Protein AF-A0A6P2F7V0-F1 (afdb_monomer_lite)

Sequence (335 aa):
MQIKRIEALRVIHSREIPEEFELSPELTNDERFMLLAIGMNSYCITWLGEELYKNREFLQLVLVAYEEQYRENRIYSNDELDDDLFPSSTLGTPTPYFASLIYKSLPDDFKADPDIMGELIERQLKVTELHETLSSNFDFLIKAIKFSPELFHLADISLQNDVEFVRLAVKTNPTVWPTLSDEVKSDPDMQEALGDIKTYISNDIPLEDLDELDRYCKLLPDEIRNDKEFAEHFLTKNYYFLSYMGDSLKDDLEVAREAYRCVEGFYTISEEVFSDNLSPRIKSLLEKSNLEPVETLTNAIESEKLHGKLGVNLKPKDEPKLTPRQRKQQSGPVL

Secondary structure (DSSP, 8-state):
-HHHHHHHHHHHHHS---TT----HHHHT-HHHHHHHHHH-GGGGGG--HHHHT-HHHHHHHHHHHHHHHHHHHH-SSS---TTSS-TTTS----HHHHHHHHHHS-HHHHT-HHHHHHHHHTT---SS--HHHHT-HHHHHHHHTT-GGGGGGS-HHHHT-HHHHHHHHHH-GGGGGGS-HHHHTSGGGHHHHHHHHHHHHHTS-TT-HHHHHHHHHH--HHHHT-HHHHHHHHTT-GGGGGG--GGGTT-HHHHHHHHHHHHTSTTS-HHHHHHTS-HHHHHHHHT-SS-HHHHHHHHHHHHHHTT-S----PPPPP----HHHHTTS-----

pLDDT: mean 79.36, std 18.01, range [33.81, 98.0]

Structure (mmCIF, N/CA/C/O backbone):
data_AF-A0A6P2F7V0-F1
#
_entry.id   AF-A0A6P2F7V0-F1
#
loop_
_atom_site.group_PDB
_atom_site.id
_atom_site.type_symbol
_atom_site.label_atom_id
_atom_site.label_alt_id
_atom_site.label_comp_id
_atom_site.label_asym_id
_atom_site.label_entity_id
_atom_site.label_seq_id
_atom_site.pdbx_PDB_ins_code
_atom_site.Cartn_x
_atom_site.Cartn_y
_atom_site.Cartn_z
_atom_site.occupancy
_atom_site.B_iso_or_equiv
_atom_site.auth_seq_id
_atom_site.auth_comp_id
_atom_site.auth_asym_id
_atom_site.auth_atom_id
_atom_site.pdbx_PDB_model_num
ATOM 1 N N . MET A 1 1 ? 33.507 -15.889 -35.878 1.00 54.34 1 MET A N 1
ATOM 2 C CA . MET A 1 1 ? 32.309 -15.282 -35.257 1.00 54.34 1 MET A CA 1
ATOM 3 C C . MET A 1 1 ? 32.027 -15.886 -33.878 1.00 54.34 1 MET A C 1
ATOM 5 O O . MET A 1 1 ? 32.046 -15.134 -32.920 1.00 54.34 1 MET A O 1
ATOM 9 N N . GLN A 1 2 ? 31.892 -17.215 -33.730 1.00 54.09 2 GLN A N 1
ATOM 10 C CA . GLN A 1 2 ? 31.682 -17.862 -32.415 1.00 54.09 2 GLN A CA 1
ATOM 11 C C . GLN A 1 2 ? 32.827 -17.667 -31.398 1.00 54.09 2 GLN A C 1
ATOM 13 O O . GLN A 1 2 ? 32.549 -17.391 -30.240 1.00 54.09 2 GLN A O 1
ATOM 18 N N . ILE A 1 3 ? 34.097 -17.738 -31.822 1.00 55.94 3 ILE A N 1
ATOM 19 C CA . ILE A 1 3 ? 35.255 -17.545 -30.921 1.00 55.94 3 ILE A CA 1
ATOM 20 C C . ILE A 1 3 ? 35.244 -16.142 -30.289 1.00 55.94 3 ILE A C 1
ATOM 22 O O . ILE A 1 3 ? 35.346 -16.023 -29.075 1.00 55.94 3 ILE A O 1
ATOM 26 N N . LYS A 1 4 ? 34.976 -15.101 -31.093 1.00 69.75 4 LYS A N 1
ATOM 27 C CA . LYS A 1 4 ? 34.857 -13.712 -30.616 1.00 69.75 4 LYS A CA 1
ATOM 28 C C . LYS A 1 4 ? 33.703 -13.517 -29.620 1.00 69.75 4 LYS A C 1
ATOM 30 O O . LYS A 1 4 ? 33.851 -12.752 -28.679 1.00 69.75 4 LYS A O 1
ATOM 35 N N . ARG A 1 5 ? 32.576 -14.225 -29.796 1.00 77.56 5 ARG A N 1
ATOM 36 C CA . ARG A 1 5 ? 31.452 -14.209 -28.836 1.00 77.56 5 ARG A CA 1
ATOM 37 C C . ARG A 1 5 ? 31.855 -14.810 -27.491 1.00 77.56 5 ARG A C 1
ATOM 39 O O . ARG A 1 5 ? 31.596 -14.212 -26.457 1.00 77.56 5 ARG A O 1
ATOM 46 N N . ILE A 1 6 ? 32.495 -15.979 -27.511 1.00 73.50 6 ILE A N 1
ATOM 47 C CA . ILE A 1 6 ? 32.908 -16.687 -26.291 1.00 73.50 6 ILE A CA 1
ATOM 48 C C . ILE A 1 6 ? 33.977 -15.888 -25.536 1.00 73.50 6 ILE A C 1
ATOM 50 O O . ILE A 1 6 ? 33.908 -15.780 -24.316 1.00 73.50 6 ILE A O 1
ATOM 54 N N . GLU A 1 7 ? 34.944 -15.305 -26.245 1.00 77.94 7 GLU A N 1
ATOM 55 C CA . GLU A 1 7 ? 35.960 -14.432 -25.645 1.00 77.94 7 GLU A CA 1
ATOM 56 C C . GLU A 1 7 ? 35.332 -13.186 -25.012 1.00 77.94 7 GLU A C 1
ATOM 58 O O . GLU A 1 7 ? 35.634 -12.884 -23.860 1.00 77.94 7 GLU A O 1
ATOM 63 N N . ALA A 1 8 ? 34.405 -12.521 -25.709 1.00 82.94 8 ALA A N 1
ATOM 64 C CA . ALA A 1 8 ? 33.704 -11.357 -25.174 1.00 82.94 8 ALA A CA 1
ATOM 65 C C . ALA A 1 8 ? 32.906 -11.689 -23.902 1.00 82.94 8 ALA A C 1
ATOM 67 O O . ALA A 1 8 ? 33.023 -10.985 -22.904 1.00 82.94 8 ALA A O 1
ATOM 68 N N . LEU A 1 9 ? 32.156 -12.796 -23.895 1.00 78.25 9 LEU A N 1
ATOM 69 C CA . LEU A 1 9 ? 31.402 -13.230 -22.713 1.00 78.25 9 LEU A CA 1
ATOM 70 C C . LEU A 1 9 ? 32.316 -13.595 -21.540 1.00 78.25 9 LEU A C 1
ATOM 72 O O . LEU A 1 9 ? 31.971 -13.313 -20.400 1.00 78.25 9 LEU A O 1
ATOM 76 N N . ARG A 1 10 ? 33.499 -14.172 -21.792 1.00 78.06 10 ARG A N 1
ATOM 77 C CA . ARG A 1 10 ? 34.484 -14.450 -20.732 1.00 78.06 10 ARG A CA 1
ATOM 78 C C . ARG A 1 10 ? 34.993 -13.173 -20.066 1.00 78.06 10 ARG A C 1
ATOM 80 O O . ARG A 1 10 ? 35.121 -13.157 -18.847 1.00 78.06 10 ARG A O 1
ATOM 87 N N . VAL A 1 11 ? 35.256 -12.127 -20.850 1.00 83.12 11 VAL A N 1
ATOM 88 C CA . VAL A 1 11 ? 35.668 -10.812 -20.327 1.00 83.12 11 VAL A CA 1
ATOM 89 C C . VAL A 1 11 ? 34.530 -10.150 -19.548 1.00 83.12 11 VAL A C 1
ATOM 91 O O . VAL A 1 11 ? 34.744 -9.621 -18.464 1.00 83.12 11 VAL A O 1
ATOM 94 N N . ILE A 1 12 ? 33.298 -10.223 -20.055 1.00 80.75 12 ILE A N 1
ATOM 95 C CA . ILE A 1 12 ? 32.117 -9.693 -19.356 1.00 80.75 12 ILE A CA 1
ATOM 96 C C . ILE A 1 12 ? 31.907 -10.421 -18.023 1.00 80.75 12 ILE A C 1
ATOM 98 O O . ILE A 1 12 ? 31.660 -9.789 -16.995 1.00 80.75 12 ILE A O 1
ATOM 102 N N . HIS A 1 13 ? 32.052 -11.746 -18.035 1.00 75.12 13 HIS A N 1
ATOM 103 C CA . HIS A 1 13 ? 31.871 -12.592 -16.866 1.00 75.12 13 HIS A CA 1
ATOM 104 C C . HIS A 1 13 ? 32.931 -12.356 -15.781 1.00 75.12 13 HIS A C 1
ATOM 106 O O . HIS A 1 13 ? 32.595 -12.380 -14.598 1.00 75.12 13 HIS A O 1
ATOM 112 N N . SER A 1 14 ? 34.190 -12.084 -16.152 1.00 76.12 14 SER A N 1
ATOM 113 C CA . SER A 1 14 ? 35.254 -11.829 -15.169 1.00 76.12 14 SER A CA 1
ATOM 114 C C . SER A 1 14 ? 35.052 -10.536 -14.374 1.00 76.12 14 SER A C 1
ATOM 116 O O . SER A 1 14 ? 35.701 -10.363 -13.347 1.00 76.12 14 SER A O 1
ATOM 118 N N . ARG A 1 15 ? 34.172 -9.628 -14.832 1.00 68.44 15 ARG A N 1
ATOM 119 C CA . ARG A 1 15 ? 33.937 -8.274 -14.283 1.00 68.44 15 ARG A CA 1
ATOM 120 C C . ARG A 1 15 ? 35.173 -7.361 -14.261 1.00 68.44 15 ARG A C 1
ATOM 122 O O . ARG A 1 15 ? 35.067 -6.205 -13.864 1.00 68.44 15 ARG A O 1
ATOM 129 N N . GLU A 1 16 ? 36.311 -7.837 -14.754 1.00 77.62 16 GLU A N 1
ATOM 130 C CA . GLU A 1 16 ? 37.540 -7.080 -14.984 1.00 77.62 16 GLU A CA 1
ATOM 131 C C . GLU A 1 16 ? 37.567 -6.623 -16.445 1.00 77.62 16 GLU A C 1
ATOM 133 O O . GLU A 1 16 ? 38.331 -7.141 -17.259 1.00 77.62 16 GLU A O 1
ATOM 138 N N . ILE A 1 17 ? 36.670 -5.699 -16.799 1.00 77.81 17 ILE A N 1
ATOM 139 C CA . ILE A 1 17 ? 36.556 -5.190 -18.170 1.00 77.81 17 ILE A CA 1
ATOM 140 C C . ILE A 1 17 ? 37.727 -4.224 -18.429 1.00 77.81 17 ILE A C 1
ATOM 142 O O . ILE A 1 17 ? 37.810 -3.198 -17.751 1.00 77.81 17 ILE A O 1
ATOM 146 N N . PRO A 1 18 ? 38.637 -4.521 -19.380 1.00 81.44 18 PRO A N 1
ATOM 147 C CA . PRO A 1 18 ? 39.720 -3.608 -19.743 1.00 81.44 18 PRO A CA 1
ATOM 148 C C . PRO A 1 18 ? 39.183 -2.272 -20.269 1.00 81.44 18 PRO A C 1
ATOM 150 O O . PRO A 1 18 ? 38.165 -2.255 -20.953 1.00 81.44 18 PRO A O 1
ATOM 153 N N . GLU A 1 19 ? 39.900 -1.170 -20.032 1.00 76.56 19 GLU A N 1
ATOM 154 C CA . GLU A 1 19 ? 39.485 0.169 -20.496 1.00 76.56 19 GLU A CA 1
ATOM 155 C C . GLU A 1 19 ? 39.281 0.253 -22.021 1.00 76.56 19 GLU A C 1
ATOM 157 O O . GLU A 1 19 ? 38.422 0.994 -22.482 1.00 76.56 19 GLU A O 1
ATOM 162 N N . GLU A 1 20 ? 40.029 -0.530 -22.804 1.00 81.69 20 GLU A N 1
ATOM 163 C CA . GLU A 1 20 ? 39.952 -0.561 -24.275 1.00 81.69 20 GLU A CA 1
ATOM 164 C C . GLU A 1 20 ? 38.992 -1.642 -24.817 1.00 81.69 20 GLU A C 1
ATOM 166 O O . GLU A 1 20 ? 38.987 -1.935 -26.015 1.00 81.69 20 GLU A O 1
ATOM 171 N N . PHE A 1 21 ? 38.217 -2.309 -23.954 1.00 84.94 21 PHE A N 1
ATOM 172 C CA . PHE A 1 21 ? 37.317 -3.373 -24.391 1.00 84.94 21 PHE A CA 1
ATOM 173 C C . PHE A 1 21 ? 36.062 -2.805 -25.057 1.00 84.94 21 PHE A C 1
ATOM 175 O O . PHE A 1 21 ? 35.207 -2.211 -24.404 1.00 84.94 21 PHE A O 1
ATOM 182 N N . GLU A 1 22 ? 35.921 -3.071 -26.354 1.00 82.31 22 GLU A N 1
ATOM 183 C CA . GLU A 1 22 ? 34.754 -2.687 -27.144 1.00 82.31 22 GLU A CA 1
ATOM 184 C C . GLU A 1 22 ? 34.136 -3.900 -27.845 1.00 82.31 22 GLU A C 1
ATOM 186 O O . GLU A 1 22 ? 34.822 -4.770 -28.394 1.00 82.31 22 GLU A O 1
ATOM 191 N N . LEU A 1 23 ? 32.806 -3.941 -27.854 1.00 88.50 23 LEU A N 1
ATOM 192 C CA . LEU A 1 23 ? 32.044 -4.901 -28.642 1.00 88.50 23 LEU A CA 1
ATOM 193 C C . LEU A 1 23 ? 31.849 -4.377 -30.066 1.00 88.50 23 LEU A C 1
ATOM 195 O O . LEU A 1 23 ? 31.653 -3.184 -30.285 1.00 88.50 23 LEU A O 1
ATOM 199 N N . SER A 1 24 ? 31.860 -5.278 -31.050 1.00 90.88 24 SER A N 1
ATOM 200 C CA . SER A 1 24 ? 31.580 -4.885 -32.432 1.00 90.88 24 SER A CA 1
ATOM 201 C C . SER A 1 24 ? 30.090 -4.567 -32.634 1.00 90.88 24 SER A C 1
ATOM 203 O O . SER A 1 24 ? 29.258 -5.149 -31.932 1.00 90.88 24 SER A O 1
ATOM 205 N N . PRO A 1 25 ? 29.721 -3.723 -33.619 1.00 91.56 25 PRO A N 1
ATOM 206 C CA . PRO A 1 25 ? 28.322 -3.403 -33.915 1.00 91.56 25 PRO A CA 1
ATOM 207 C C . PRO A 1 25 ? 27.433 -4.629 -34.161 1.00 91.56 25 PRO A C 1
ATOM 209 O O . PRO A 1 25 ? 26.244 -4.613 -33.852 1.00 91.56 25 PRO A O 1
ATOM 212 N N . GLU A 1 26 ? 28.001 -5.712 -34.701 1.00 91.31 26 GLU A N 1
ATOM 213 C CA . GLU A 1 26 ? 27.276 -6.968 -34.910 1.00 91.31 26 GLU A CA 1
ATOM 214 C C . GLU A 1 26 ? 26.943 -7.686 -33.599 1.00 91.31 26 GLU A C 1
ATOM 216 O O . GLU A 1 26 ? 25.979 -8.439 -33.563 1.00 91.31 26 GLU A O 1
ATOM 221 N N . LEU A 1 27 ? 27.743 -7.503 -32.543 1.00 89.12 27 LEU A N 1
ATOM 222 C CA . LEU A 1 27 ? 27.472 -8.074 -31.221 1.00 89.12 27 LEU A CA 1
ATOM 223 C C . LEU A 1 27 ? 26.561 -7.173 -30.398 1.00 89.12 27 LEU A C 1
ATOM 225 O O . LEU A 1 27 ? 25.673 -7.681 -29.725 1.00 89.12 27 LEU A O 1
ATOM 229 N N . THR A 1 28 ? 26.743 -5.855 -30.478 1.00 93.38 28 THR A N 1
ATOM 230 C CA . THR A 1 28 ? 25.904 -4.899 -29.745 1.00 93.38 28 THR A CA 1
ATOM 231 C C . THR A 1 28 ? 24.470 -4.832 -30.269 1.00 93.38 28 THR A C 1
ATOM 233 O O . THR A 1 28 ? 23.587 -4.399 -29.533 1.00 93.38 28 THR A O 1
ATOM 236 N N . ASN A 1 29 ? 24.216 -5.300 -31.497 1.00 93.06 29 ASN A N 1
ATOM 237 C CA . ASN A 1 29 ? 22.872 -5.475 -32.061 1.00 93.06 29 ASN A CA 1
ATOM 238 C C . ASN A 1 29 ? 22.413 -6.948 -32.139 1.00 93.06 29 ASN A C 1
ATOM 240 O O . ASN A 1 29 ? 21.379 -7.244 -32.735 1.00 93.06 29 ASN A O 1
ATOM 244 N N . ASP A 1 30 ? 23.149 -7.895 -31.546 1.00 87.56 30 ASP A N 1
ATOM 245 C CA . ASP A 1 30 ? 22.717 -9.295 -31.457 1.00 87.56 30 ASP A CA 1
ATOM 246 C C . ASP A 1 30 ? 21.898 -9.505 -30.182 1.00 87.56 30 ASP A C 1
ATOM 248 O O . ASP A 1 30 ? 22.438 -9.527 -29.079 1.00 87.56 30 ASP A O 1
ATOM 252 N N . GLU A 1 31 ? 20.585 -9.674 -30.341 1.00 85.31 31 GLU A N 1
ATOM 253 C CA . GLU A 1 31 ? 19.635 -9.813 -29.233 1.00 85.31 31 GLU A CA 1
ATOM 254 C C . GLU A 1 31 ? 20.032 -10.921 -28.249 1.00 85.31 31 GLU A C 1
ATOM 256 O O . GLU A 1 31 ? 20.074 -10.701 -27.040 1.00 85.31 31 GLU A O 1
ATOM 261 N N . ARG A 1 32 ? 20.383 -12.113 -28.747 1.00 80.56 32 ARG A N 1
ATOM 262 C CA . ARG A 1 32 ? 20.714 -13.255 -27.880 1.00 80.56 32 ARG A CA 1
ATOM 263 C C . ARG A 1 32 ? 22.012 -13.017 -27.127 1.00 80.56 32 ARG A C 1
ATOM 265 O O . ARG A 1 32 ? 22.120 -13.375 -25.956 1.00 80.56 32 ARG A O 1
ATOM 272 N N . PHE A 1 33 ? 23.001 -12.449 -27.809 1.00 84.50 33 PHE A N 1
ATOM 273 C CA . PHE A 1 33 ? 24.266 -12.091 -27.187 1.00 84.50 33 PHE A CA 1
ATOM 274 C C . PHE A 1 33 ? 24.062 -11.014 -26.120 1.00 84.50 33 PHE A C 1
ATOM 276 O O . PHE A 1 33 ? 24.569 -11.173 -25.013 1.00 84.50 33 PHE A O 1
ATOM 283 N N . MET A 1 34 ? 23.306 -9.957 -26.425 1.00 86.69 34 MET A N 1
ATOM 284 C CA . MET A 1 34 ? 23.091 -8.844 -25.505 1.00 86.69 34 MET A CA 1
ATOM 285 C C . MET A 1 34 ? 22.235 -9.231 -24.303 1.00 86.69 34 MET A C 1
ATOM 287 O O . MET A 1 34 ? 22.578 -8.832 -23.196 1.00 86.69 34 MET A O 1
ATOM 291 N N . LEU A 1 35 ? 21.208 -10.072 -24.464 1.00 79.56 35 LEU A N 1
ATOM 292 C CA . LEU A 1 35 ? 20.475 -10.644 -23.325 1.00 79.56 35 LEU A CA 1
ATOM 293 C C . LEU A 1 35 ? 21.413 -11.408 -22.387 1.00 79.56 35 LEU A C 1
ATOM 295 O O . LEU A 1 35 ? 21.382 -11.207 -21.175 1.00 79.56 35 LEU A O 1
ATOM 299 N N . LEU A 1 36 ? 22.288 -12.248 -22.946 1.00 75.25 36 LEU A N 1
ATOM 300 C CA . LEU A 1 36 ? 23.247 -13.021 -22.161 1.00 75.25 36 LEU A CA 1
ATOM 301 C C . LEU A 1 36 ? 24.287 -12.121 -21.477 1.00 75.25 36 LEU A C 1
ATOM 303 O O . LEU A 1 36 ? 24.584 -12.307 -20.299 1.00 75.25 36 LEU A O 1
ATOM 307 N N . ALA A 1 37 ? 24.817 -11.132 -22.198 1.00 80.75 37 ALA A N 1
ATOM 308 C CA . ALA A 1 37 ? 25.778 -10.166 -21.678 1.00 80.75 37 ALA A CA 1
ATOM 309 C C . ALA A 1 37 ? 25.187 -9.336 -20.529 1.00 80.75 37 ALA A C 1
ATOM 311 O O . ALA A 1 37 ? 25.817 -9.226 -19.481 1.00 80.75 37 ALA A O 1
ATOM 312 N N . ILE A 1 38 ? 23.966 -8.814 -20.698 1.00 80.69 38 ILE A N 1
ATOM 313 C CA . ILE A 1 38 ? 23.238 -8.053 -19.671 1.00 80.69 38 ILE A CA 1
ATOM 314 C C . ILE A 1 38 ? 22.939 -8.933 -18.452 1.00 80.69 38 ILE A C 1
ATOM 316 O O . ILE A 1 38 ? 23.113 -8.481 -17.321 1.00 80.69 38 ILE A O 1
ATOM 320 N N . GLY A 1 39 ? 22.559 -10.197 -18.667 1.00 74.38 39 GLY A N 1
ATOM 321 C CA . GLY A 1 39 ? 22.360 -11.165 -17.585 1.00 74.38 39 GL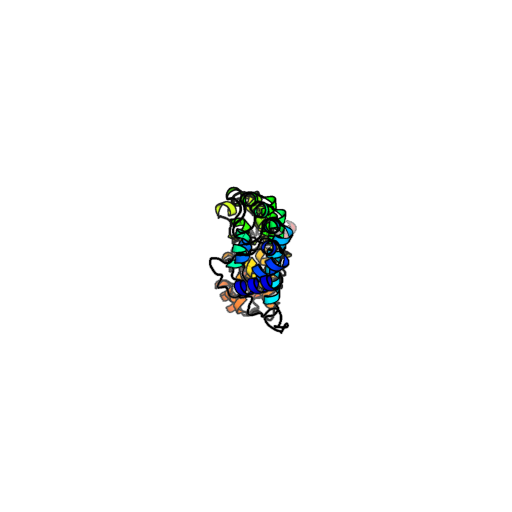Y A CA 1
ATOM 322 C C . GLY A 1 39 ? 23.637 -11.445 -16.782 1.00 74.38 39 GLY A C 1
ATOM 323 O O . GLY A 1 39 ? 23.585 -11.566 -15.562 1.00 74.38 39 GLY A O 1
ATOM 324 N N . MET A 1 40 ? 24.804 -11.490 -17.436 1.00 74.31 40 MET A N 1
ATOM 325 C CA . MET A 1 40 ? 26.103 -11.638 -16.758 1.00 74.31 40 MET A CA 1
ATOM 326 C C . MET A 1 40 ? 26.552 -10.348 -16.051 1.00 74.31 40 MET A C 1
ATOM 328 O O . MET A 1 40 ? 27.167 -10.398 -14.979 1.00 74.31 40 MET A O 1
ATOM 332 N N . ASN A 1 41 ? 26.280 -9.193 -16.663 1.00 75.94 41 ASN A N 1
ATOM 333 C CA . ASN A 1 41 ? 26.653 -7.873 -16.175 1.00 75.94 41 ASN A CA 1
ATOM 334 C C . ASN A 1 41 ? 25.688 -6.797 -16.711 1.00 75.94 41 ASN A C 1
ATOM 336 O O . ASN A 1 41 ? 25.739 -6.445 -17.890 1.00 75.94 41 ASN A O 1
ATOM 340 N N . SER A 1 42 ? 24.873 -6.192 -15.837 1.00 74.94 42 SER A N 1
ATOM 341 C CA . SER A 1 42 ? 23.897 -5.163 -16.245 1.00 74.94 42 SER A CA 1
ATOM 342 C C . SER A 1 42 ? 24.512 -3.974 -16.956 1.00 74.94 42 SER A C 1
ATOM 344 O O . SER A 1 42 ? 23.834 -3.365 -17.777 1.00 74.94 42 SER A O 1
ATOM 346 N N . TYR A 1 43 ? 25.769 -3.621 -16.670 1.00 79.19 43 TYR A N 1
ATOM 347 C CA . TYR A 1 43 ? 26.417 -2.488 -17.330 1.00 79.19 43 TYR A CA 1
ATOM 348 C C . TYR A 1 43 ? 26.477 -2.652 -18.851 1.00 79.19 43 TYR A C 1
ATOM 350 O O . TYR A 1 43 ? 26.497 -1.648 -19.564 1.00 79.19 43 TYR A O 1
ATOM 358 N N . CYS A 1 44 ? 26.405 -3.885 -19.362 1.00 85.06 44 CYS A N 1
ATOM 359 C CA . CYS A 1 44 ? 26.337 -4.151 -20.793 1.00 85.06 44 CYS A CA 1
ATOM 360 C C . CYS A 1 44 ? 25.096 -3.546 -21.470 1.00 85.06 44 CYS A C 1
ATOM 362 O O . CYS A 1 44 ? 25.121 -3.370 -22.683 1.00 85.06 44 CYS A O 1
ATOM 364 N N . ILE A 1 45 ? 24.045 -3.148 -20.738 1.00 85.06 45 ILE A N 1
ATOM 365 C CA . ILE A 1 45 ? 22.909 -2.435 -21.347 1.00 85.06 45 ILE A CA 1
ATOM 366 C C . ILE A 1 45 ? 23.330 -1.095 -21.964 1.00 85.06 45 ILE A C 1
ATOM 368 O O . ILE A 1 45 ? 22.783 -0.669 -22.976 1.00 85.06 45 ILE A O 1
ATOM 372 N N . THR A 1 46 ? 24.363 -0.458 -21.406 1.00 85.94 46 THR A N 1
ATOM 373 C CA . THR A 1 46 ? 24.930 0.787 -21.948 1.00 85.94 46 THR A CA 1
ATOM 374 C C . THR A 1 46 ? 25.684 0.573 -23.262 1.00 85.94 46 THR A C 1
ATOM 376 O O . THR A 1 46 ? 26.050 1.540 -23.924 1.00 85.94 46 THR A O 1
ATOM 379 N N . TRP A 1 47 ? 25.916 -0.686 -23.646 1.00 90.31 47 TRP A N 1
ATOM 380 C CA . TRP A 1 47 ? 26.622 -1.073 -24.864 1.00 90.31 47 TRP A CA 1
ATOM 381 C C . TRP A 1 47 ? 25.681 -1.485 -25.992 1.00 90.31 47 TRP A C 1
ATOM 383 O O . TRP A 1 47 ? 26.164 -1.938 -27.027 1.00 90.31 47 TRP A O 1
ATOM 393 N N . LEU A 1 48 ? 24.360 -1.381 -25.811 1.00 91.81 48 LEU A N 1
ATOM 394 C CA . LEU A 1 48 ? 23.409 -1.711 -26.868 1.00 91.81 48 LEU A CA 1
ATOM 395 C C . LEU A 1 48 ? 23.678 -0.878 -28.120 1.00 91.81 48 LEU A C 1
ATOM 397 O O . LEU A 1 48 ? 23.861 0.338 -28.066 1.00 91.81 48 LEU A O 1
ATOM 401 N N . GLY A 1 49 ? 23.685 -1.556 -29.262 1.00 93.62 49 GLY A N 1
ATOM 402 C CA . GLY A 1 49 ? 23.716 -0.895 -30.552 1.00 93.62 49 GLY A CA 1
ATOM 403 C C . GLY A 1 49 ? 22.386 -0.196 -30.824 1.00 93.62 49 GLY A C 1
ATOM 404 O O . GLY A 1 49 ? 21.366 -0.495 -30.202 1.00 93.62 49 GLY A O 1
ATOM 405 N N . GLU A 1 50 ? 22.394 0.753 -31.760 1.00 91.62 50 GLU A N 1
ATOM 406 C CA . GLU A 1 50 ? 21.243 1.621 -32.029 1.00 91.62 50 GLU A CA 1
ATOM 407 C C . GLU A 1 50 ? 19.957 0.846 -32.369 1.00 91.62 50 GLU A C 1
ATOM 409 O O . GLU A 1 50 ? 18.869 1.282 -31.990 1.00 91.62 50 GLU A O 1
ATOM 414 N N . GLU A 1 51 ? 20.067 -0.302 -33.048 1.00 93.31 51 GLU A N 1
ATOM 415 C CA . GLU A 1 51 ? 18.905 -1.102 -33.448 1.00 93.31 51 GLU A CA 1
ATOM 416 C C . GLU A 1 51 ? 18.212 -1.709 -32.227 1.00 93.31 51 GLU A C 1
ATOM 418 O O . GLU A 1 51 ? 16.999 -1.564 -32.081 1.00 93.31 51 GLU A O 1
ATOM 423 N N . LEU A 1 52 ? 18.972 -2.330 -31.317 1.00 91.19 52 LEU A N 1
ATOM 424 C CA . LEU A 1 52 ? 18.409 -2.908 -30.093 1.00 91.19 52 LEU A CA 1
ATOM 425 C C . LEU A 1 52 ? 18.031 -1.848 -29.062 1.00 91.19 52 LEU A C 1
ATOM 427 O O . LEU A 1 52 ? 17.029 -2.008 -28.373 1.00 91.19 52 LEU A O 1
ATOM 431 N N . TYR A 1 53 ? 18.781 -0.748 -28.985 1.00 89.06 53 TYR A N 1
ATOM 432 C CA . TYR A 1 53 ? 18.461 0.371 -28.100 1.00 89.06 53 TYR A CA 1
ATOM 433 C C . TYR A 1 53 ? 17.103 1.005 -28.433 1.00 89.06 53 TYR A C 1
ATOM 435 O O . TYR A 1 53 ? 16.422 1.511 -27.549 1.00 89.06 53 TYR A O 1
ATOM 443 N N . LYS A 1 54 ? 16.681 0.963 -29.701 1.00 88.00 54 LYS A N 1
ATOM 444 C CA . LYS A 1 54 ? 15.357 1.435 -30.143 1.00 88.00 54 LYS A CA 1
ATOM 445 C C . LYS A 1 54 ? 14.317 0.317 -30.240 1.00 88.00 54 LYS A C 1
ATOM 447 O O . LYS A 1 54 ? 13.151 0.589 -30.534 1.00 88.00 54 LYS A O 1
ATOM 452 N N . ASN A 1 55 ? 14.711 -0.935 -30.019 1.00 89.12 55 ASN A N 1
ATOM 453 C CA . ASN A 1 55 ? 13.809 -2.071 -30.110 1.00 89.12 55 ASN A CA 1
ATOM 454 C C . ASN A 1 55 ? 13.008 -2.205 -28.811 1.00 89.12 55 ASN A C 1
ATOM 456 O O . ASN A 1 55 ? 13.508 -2.661 -27.783 1.00 89.12 55 ASN A O 1
ATOM 460 N N . ARG A 1 56 ? 11.730 -1.828 -28.887 1.00 82.81 56 ARG A N 1
ATOM 461 C CA . ARG A 1 56 ? 10.809 -1.856 -27.750 1.00 82.81 56 ARG A CA 1
ATOM 462 C C . ARG A 1 56 ? 10.629 -3.258 -27.174 1.00 82.81 56 ARG A C 1
ATOM 464 O O . ARG A 1 56 ? 10.738 -3.424 -25.966 1.00 82.81 56 ARG A O 1
ATOM 471 N N . GLU A 1 57 ? 10.401 -4.251 -28.031 1.00 84.56 57 GLU A N 1
ATOM 472 C CA . GLU A 1 57 ? 10.185 -5.646 -27.623 1.00 84.56 57 GLU A CA 1
ATOM 473 C C . GLU A 1 57 ? 11.418 -6.197 -26.899 1.00 84.56 57 GLU A C 1
ATOM 475 O O . GLU A 1 57 ? 11.303 -6.837 -25.856 1.00 84.56 57 GLU A O 1
ATOM 480 N N . PHE A 1 58 ? 12.610 -5.870 -27.403 1.00 85.88 58 PHE A N 1
ATOM 481 C CA . PHE A 1 58 ? 13.868 -6.250 -26.771 1.00 85.88 58 PHE A CA 1
ATOM 482 C C . PHE A 1 58 ? 14.042 -5.613 -25.385 1.00 85.88 58 PHE A C 1
ATOM 484 O O . PHE A 1 58 ? 14.385 -6.306 -24.429 1.00 85.88 58 PHE A O 1
ATOM 491 N N . LEU A 1 59 ? 13.799 -4.306 -25.246 1.00 84.69 59 LEU A N 1
ATOM 492 C CA . LEU A 1 59 ? 13.936 -3.616 -23.958 1.00 84.69 59 LEU A CA 1
ATOM 493 C C . LEU A 1 59 ? 12.907 -4.100 -22.930 1.00 84.69 59 LEU A C 1
ATOM 495 O O . LEU A 1 59 ? 13.253 -4.280 -21.761 1.00 84.69 59 LEU A O 1
ATOM 499 N N . GLN A 1 60 ? 11.671 -4.373 -23.361 1.00 76.38 60 GLN A N 1
ATOM 500 C CA . GLN A 1 60 ? 10.672 -5.034 -22.519 1.00 76.38 60 GLN A CA 1
ATOM 501 C C . GLN A 1 60 ? 11.156 -6.422 -22.087 1.00 76.38 60 GLN A C 1
ATOM 503 O O . GLN A 1 60 ? 11.074 -6.752 -20.908 1.00 76.38 60 GLN A O 1
ATOM 508 N N . LEU A 1 61 ? 11.716 -7.216 -23.004 1.00 77.12 61 LEU A N 1
ATOM 509 C CA . LEU A 1 61 ? 12.259 -8.537 -22.690 1.00 77.12 61 LEU A CA 1
ATOM 510 C C . LEU A 1 61 ? 13.413 -8.465 -21.682 1.00 77.12 61 LEU A C 1
ATOM 512 O O . LEU A 1 61 ? 13.449 -9.272 -20.761 1.00 77.12 61 LEU A O 1
ATOM 516 N N . VAL A 1 62 ? 14.322 -7.495 -21.807 1.00 78.00 62 VAL A N 1
ATOM 517 C CA . VAL A 1 62 ? 15.415 -7.273 -20.841 1.00 78.00 62 VAL A CA 1
ATOM 518 C C . VAL A 1 62 ? 14.869 -6.990 -19.435 1.00 78.00 62 VAL A C 1
ATOM 520 O O . VAL A 1 62 ? 15.422 -7.485 -18.453 1.00 78.00 62 VAL A O 1
ATOM 523 N N . LEU A 1 63 ? 13.778 -6.228 -19.335 1.00 72.81 63 LEU A N 1
ATOM 524 C CA . LEU A 1 63 ? 13.124 -5.908 -18.064 1.00 72.81 63 LEU A CA 1
ATOM 525 C C . LEU A 1 63 ? 12.350 -7.101 -17.483 1.00 72.81 63 LEU A C 1
ATOM 527 O O . LEU A 1 63 ? 12.466 -7.373 -16.293 1.00 72.81 63 LEU A O 1
ATOM 531 N N . VAL A 1 64 ? 11.616 -7.844 -18.313 1.00 66.06 64 VAL A N 1
ATOM 532 C CA . VAL A 1 64 ? 10.803 -8.997 -17.883 1.00 66.06 64 VAL A CA 1
ATOM 533 C C . VAL A 1 64 ? 11.663 -10.222 -17.553 1.00 66.06 64 VAL A C 1
ATOM 535 O O . VAL A 1 64 ? 11.419 -10.900 -16.559 1.00 66.06 64 VAL A O 1
ATOM 538 N N . ALA A 1 65 ? 12.697 -10.515 -18.349 1.00 64.44 65 ALA A N 1
ATOM 539 C CA . ALA A 1 65 ? 13.590 -11.655 -18.113 1.00 64.44 65 ALA A CA 1
ATOM 540 C C . ALA A 1 65 ? 14.318 -11.554 -16.763 1.00 64.44 65 ALA A C 1
ATOM 542 O O . ALA A 1 65 ? 14.629 -12.570 -16.143 1.00 64.44 65 ALA A O 1
ATOM 543 N N . TYR A 1 66 ? 14.549 -10.331 -16.287 1.00 61.00 66 TYR A N 1
ATOM 544 C CA . TYR A 1 66 ? 15.066 -10.074 -14.951 1.00 61.00 66 TYR A CA 1
ATOM 545 C C . TYR A 1 66 ? 14.077 -10.477 -13.842 1.00 61.00 66 TYR A C 1
ATOM 547 O O . TYR A 1 66 ? 14.477 -11.083 -12.848 1.00 61.00 66 TYR A O 1
ATOM 555 N N . GLU A 1 67 ? 12.787 -10.179 -14.010 1.00 53.88 67 GLU A N 1
ATOM 556 C CA . GLU A 1 67 ? 11.752 -10.486 -13.015 1.00 53.88 67 GLU A CA 1
ATOM 557 C C . GLU A 1 67 ? 11.470 -11.991 -12.898 1.00 53.88 67 GLU A C 1
ATOM 559 O O . GLU A 1 67 ? 11.306 -12.503 -11.789 1.00 53.88 67 GLU A O 1
ATOM 564 N N . GLU A 1 68 ? 11.476 -12.733 -14.007 1.00 52.03 68 GLU A N 1
ATOM 565 C CA . GLU A 1 68 ? 11.266 -14.190 -13.987 1.00 52.03 68 GLU A CA 1
ATOM 566 C C . GLU A 1 68 ? 12.461 -14.939 -13.362 1.00 52.03 68 GLU A C 1
ATOM 568 O O . GLU A 1 68 ? 12.267 -15.820 -12.522 1.00 52.03 68 GLU A O 1
ATOM 573 N N . GLN A 1 69 ? 13.704 -14.512 -13.633 1.00 50.47 69 GLN A N 1
ATOM 574 C CA . GLN A 1 69 ? 14.891 -15.024 -12.922 1.00 50.47 69 GLN A CA 1
ATOM 575 C C . GLN A 1 69 ? 14.861 -14.715 -11.412 1.00 50.47 69 GLN A C 1
ATOM 577 O O . GLN A 1 69 ? 15.435 -15.460 -10.611 1.00 50.47 69 GLN A O 1
ATOM 582 N N . TYR A 1 70 ? 14.191 -13.632 -11.004 1.00 45.91 70 TYR A N 1
ATOM 583 C CA . TYR A 1 70 ? 13.947 -13.293 -9.600 1.00 45.91 70 TYR A CA 1
ATOM 584 C C . TYR A 1 70 ? 12.836 -14.159 -8.974 1.00 45.91 70 TYR A C 1
ATOM 586 O O . TYR A 1 70 ? 12.963 -14.559 -7.815 1.00 45.91 70 TYR A O 1
ATOM 594 N N . ARG A 1 71 ? 11.779 -14.505 -9.726 1.00 45.09 71 ARG A N 1
ATOM 595 C CA . ARG A 1 71 ? 10.713 -15.430 -9.289 1.00 45.09 71 ARG A CA 1
ATOM 596 C C . ARG A 1 71 ? 11.219 -16.853 -9.084 1.00 45.09 71 ARG A C 1
ATOM 598 O O . ARG A 1 71 ? 10.960 -17.426 -8.026 1.00 45.09 71 ARG A O 1
ATOM 605 N N . GLU A 1 72 ? 11.956 -17.410 -10.043 1.00 42.84 72 GLU A N 1
ATOM 606 C CA . GLU A 1 72 ? 12.468 -18.786 -9.951 1.00 42.84 72 GLU A CA 1
ATOM 607 C C . GLU A 1 72 ? 13.496 -18.932 -8.815 1.00 42.84 72 GLU A C 1
ATOM 609 O O . GLU A 1 72 ? 13.403 -19.870 -8.022 1.00 42.84 72 GLU A O 1
ATOM 614 N N . ASN A 1 73 ? 14.377 -17.945 -8.605 1.00 41.12 73 ASN A N 1
ATOM 615 C CA . ASN A 1 73 ? 15.297 -17.931 -7.453 1.00 41.12 73 ASN A CA 1
ATOM 616 C C . ASN A 1 73 ? 14.601 -17.774 -6.089 1.00 41.12 73 ASN A C 1
ATOM 618 O O . ASN A 1 73 ? 15.212 -18.030 -5.051 1.00 41.12 73 ASN A O 1
ATOM 622 N N . ARG A 1 74 ? 13.331 -17.353 -6.061 1.00 33.81 74 ARG A N 1
ATOM 623 C CA . ARG A 1 74 ? 12.533 -17.259 -4.832 1.00 33.81 74 ARG A CA 1
ATOM 624 C C . ARG A 1 74 ? 11.759 -18.551 -4.531 1.00 33.81 74 ARG A C 1
ATOM 626 O O . ARG A 1 74 ? 11.331 -18.729 -3.393 1.00 33.81 74 ARG A O 1
ATOM 633 N N . ILE A 1 75 ? 11.614 -19.445 -5.515 1.00 36.72 75 ILE A N 1
ATOM 634 C CA . ILE A 1 75 ? 10.922 -20.741 -5.394 1.00 36.72 75 ILE A CA 1
ATOM 635 C C . ILE A 1 75 ? 11.919 -21.910 -5.242 1.00 36.72 75 ILE A C 1
ATOM 637 O O . ILE A 1 75 ? 11.615 -22.863 -4.530 1.00 36.72 75 ILE A O 1
ATOM 641 N N . TYR A 1 76 ? 13.132 -21.814 -5.798 1.00 34.34 76 TYR A N 1
ATOM 642 C CA . TYR A 1 76 ? 14.149 -22.882 -5.788 1.00 34.34 76 TYR A CA 1
ATOM 643 C C . TYR A 1 76 ? 15.310 -22.661 -4.803 1.00 34.34 76 TYR A C 1
ATOM 645 O O . TYR A 1 76 ? 16.453 -23.020 -5.073 1.00 34.34 76 TYR A O 1
ATOM 653 N N . SER A 1 77 ? 15.037 -22.143 -3.601 1.00 34.72 77 SER A N 1
ATOM 654 C CA . SER A 1 77 ? 15.985 -22.336 -2.488 1.00 34.72 77 SER A CA 1
ATOM 655 C C . SER A 1 77 ? 16.015 -23.783 -1.968 1.00 34.72 77 SER A C 1
ATOM 657 O O . SER A 1 77 ? 16.780 -24.073 -1.053 1.00 34.72 77 SER A O 1
ATOM 659 N N . ASN A 1 78 ? 15.249 -24.696 -2.578 1.00 38.16 78 ASN A N 1
ATOM 660 C CA . ASN A 1 78 ? 15.451 -26.138 -2.508 1.00 38.16 78 ASN A CA 1
ATOM 661 C C . ASN A 1 78 ? 15.231 -26.764 -3.899 1.00 38.16 78 ASN A C 1
ATOM 663 O O . ASN A 1 78 ? 14.201 -26.529 -4.525 1.00 38.16 78 ASN A O 1
ATOM 667 N N . ASP A 1 79 ? 16.188 -27.598 -4.296 1.00 35.66 79 ASP A N 1
ATOM 668 C CA . ASP A 1 79 ? 16.186 -28.575 -5.396 1.00 35.66 79 ASP A CA 1
ATOM 669 C C . ASP A 1 79 ? 16.701 -28.140 -6.788 1.00 35.66 79 ASP A C 1
ATOM 671 O O . ASP A 1 79 ? 16.011 -27.556 -7.619 1.00 35.66 79 ASP A O 1
ATOM 675 N N . GLU A 1 80 ? 17.977 -28.509 -6.976 1.00 48.22 80 GLU A N 1
ATOM 676 C CA . GLU A 1 80 ? 18.704 -29.010 -8.157 1.00 48.22 80 GLU A CA 1
ATOM 677 C C . GLU A 1 80 ? 18.095 -28.790 -9.557 1.00 48.22 80 GLU A C 1
ATOM 679 O O . GLU A 1 80 ? 17.222 -29.530 -10.014 1.00 48.22 80 GLU A O 1
ATOM 684 N N . LEU A 1 81 ? 18.712 -27.869 -10.306 1.00 38.62 81 LEU A N 1
ATOM 685 C CA . LEU A 1 81 ? 18.704 -27.841 -11.770 1.00 38.62 81 LEU A CA 1
ATOM 686 C C . LEU A 1 81 ? 20.149 -27.816 -12.294 1.00 38.62 81 LEU A C 1
ATOM 688 O O . LEU A 1 81 ? 21.020 -27.190 -11.695 1.00 38.62 81 LEU A O 1
ATOM 692 N N . ASP A 1 82 ? 20.372 -28.536 -13.398 1.00 39.41 82 ASP A N 1
ATOM 693 C CA . ASP A 1 82 ? 21.673 -28.870 -13.996 1.00 39.41 82 ASP A CA 1
ATOM 694 C C . ASP A 1 82 ? 22.630 -27.668 -14.174 1.00 39.41 82 ASP A C 1
ATOM 696 O O . ASP A 1 82 ? 22.407 -26.764 -14.984 1.00 39.41 82 ASP A O 1
ATOM 700 N N . ASP A 1 83 ? 23.757 -27.741 -13.460 1.00 41.59 83 ASP A N 1
ATOM 701 C CA . ASP A 1 83 ? 24.815 -26.729 -13.288 1.00 41.59 83 ASP A CA 1
ATOM 702 C C . ASP A 1 83 ? 25.700 -26.463 -14.534 1.00 41.59 83 ASP A C 1
ATOM 704 O O . ASP A 1 83 ? 26.534 -25.554 -14.529 1.00 41.59 83 ASP A O 1
ATOM 708 N N . ASP A 1 84 ? 25.556 -27.232 -15.619 1.00 40.66 84 ASP A N 1
ATOM 709 C CA . ASP A 1 84 ? 26.592 -27.312 -16.667 1.00 40.66 84 ASP A CA 1
ATOM 710 C C . ASP A 1 84 ? 26.497 -26.251 -17.785 1.00 40.66 84 ASP A C 1
ATOM 712 O O . ASP A 1 84 ? 27.439 -26.099 -18.570 1.00 40.66 84 ASP A O 1
ATOM 716 N N . LEU A 1 85 ? 25.406 -25.478 -17.874 1.00 39.53 85 LEU A N 1
ATOM 717 C CA . LEU A 1 85 ? 25.308 -24.340 -18.812 1.00 39.53 85 LEU A CA 1
ATOM 718 C C . LEU A 1 85 ? 25.199 -22.966 -18.133 1.00 39.53 85 LEU A C 1
ATOM 720 O O . LEU A 1 85 ? 25.547 -21.966 -18.765 1.00 39.53 85 LEU A O 1
ATOM 724 N N . PHE A 1 86 ? 24.752 -22.909 -16.876 1.00 42.84 86 PHE A N 1
ATOM 725 C CA . PHE A 1 86 ? 24.507 -21.670 -16.131 1.00 42.84 86 PHE A CA 1
ATOM 726 C C . PHE A 1 86 ? 24.706 -21.913 -14.624 1.00 42.84 86 PHE A C 1
ATOM 728 O O . PHE A 1 86 ? 23.746 -22.251 -13.938 1.00 42.84 86 PHE A O 1
ATOM 735 N N . PRO A 1 87 ? 25.921 -21.745 -14.072 1.00 37.22 87 PRO A N 1
ATOM 736 C CA . PRO A 1 87 ? 26.141 -21.965 -12.646 1.00 37.22 87 PRO A CA 1
ATOM 737 C C . PRO A 1 87 ? 25.349 -20.929 -11.840 1.00 37.22 87 PRO A C 1
ATOM 739 O O . PRO A 1 87 ? 25.522 -19.725 -12.068 1.00 37.22 87 PRO A O 1
ATOM 742 N N . SER A 1 88 ? 24.549 -21.360 -10.858 1.00 41.25 88 SER A N 1
ATOM 743 C CA . SER A 1 88 ? 23.761 -20.457 -9.987 1.00 41.25 88 SER A CA 1
ATOM 744 C C . SER A 1 88 ? 24.626 -19.417 -9.250 1.00 41.25 88 SER A C 1
ATOM 746 O O . SER A 1 88 ? 24.157 -18.354 -8.857 1.00 41.25 88 SER A O 1
ATOM 748 N N . SER A 1 89 ? 25.932 -19.678 -9.149 1.00 40.16 89 SER A N 1
ATOM 749 C CA . SER A 1 89 ? 26.949 -18.782 -8.591 1.00 40.16 89 SER A CA 1
ATOM 750 C C . SER A 1 89 ? 27.397 -17.633 -9.513 1.00 40.16 89 SER A C 1
ATOM 752 O O . SER A 1 89 ? 28.079 -16.720 -9.047 1.00 40.16 89 SER A O 1
ATOM 754 N N . THR A 1 90 ? 27.035 -17.643 -10.804 1.00 41.41 90 THR A N 1
ATOM 755 C CA . THR A 1 90 ? 27.410 -16.587 -11.772 1.00 41.41 90 THR A CA 1
ATOM 756 C C . THR A 1 90 ? 26.393 -15.451 -11.868 1.00 41.41 90 THR A C 1
ATOM 758 O O . THR A 1 90 ? 26.773 -14.310 -12.145 1.00 41.41 90 THR A O 1
ATOM 761 N N . LEU A 1 91 ? 25.129 -15.725 -11.544 1.00 45.47 91 LEU A N 1
ATOM 762 C CA . LEU A 1 91 ? 24.105 -14.718 -11.287 1.00 45.47 91 LEU A CA 1
ATOM 763 C C . LEU A 1 91 ? 24.221 -14.302 -9.818 1.00 45.47 91 LEU A C 1
ATOM 765 O O . LEU A 1 91 ? 23.476 -14.757 -8.956 1.00 45.47 91 LEU A O 1
ATOM 769 N N . GLY A 1 92 ? 25.216 -13.465 -9.509 1.00 42.47 92 GLY A N 1
ATOM 770 C CA . GLY A 1 92 ? 25.283 -12.829 -8.191 1.00 42.47 92 GLY A CA 1
ATOM 771 C C . GLY A 1 92 ? 23.928 -12.202 -7.856 1.00 42.47 92 GLY A C 1
ATOM 772 O O . GLY A 1 92 ? 23.278 -11.684 -8.764 1.00 42.47 92 GLY A O 1
ATOM 773 N N . THR A 1 93 ? 23.509 -12.266 -6.585 1.00 41.53 93 THR A N 1
ATOM 774 C CA . THR A 1 93 ? 22.233 -11.704 -6.115 1.00 41.53 93 THR A CA 1
ATOM 775 C C . THR A 1 93 ? 21.975 -10.370 -6.810 1.00 41.53 93 THR A C 1
ATOM 777 O O . THR A 1 93 ? 22.779 -9.442 -6.647 1.00 41.53 93 THR A O 1
ATOM 780 N N . PRO A 1 94 ? 20.925 -10.263 -7.642 1.00 45.91 94 PRO A N 1
ATOM 781 C CA . PRO A 1 94 ? 20.728 -9.051 -8.400 1.00 45.91 94 PRO A CA 1
ATOM 782 C C . PRO A 1 94 ? 20.457 -7.921 -7.416 1.00 45.91 94 PRO A C 1
ATOM 784 O O . PRO A 1 94 ? 19.462 -7.914 -6.693 1.00 45.91 94 PRO A O 1
ATOM 787 N N . THR A 1 95 ? 21.409 -7.002 -7.304 1.00 45.66 95 THR A N 1
ATOM 788 C CA . THR A 1 95 ? 21.304 -5.906 -6.349 1.00 45.66 95 THR A CA 1
ATOM 789 C C . THR A 1 95 ? 20.236 -4.926 -6.847 1.00 45.66 95 THR A C 1
ATOM 791 O O . THR A 1 95 ? 20.066 -4.786 -8.059 1.00 45.66 95 THR A O 1
ATOM 794 N N . PRO A 1 96 ? 19.552 -4.177 -5.962 1.00 44.00 96 PRO A N 1
ATOM 795 C CA . PRO A 1 96 ? 18.648 -3.082 -6.350 1.00 44.00 96 PRO A CA 1
ATOM 796 C C . PRO A 1 96 ? 19.255 -2.076 -7.351 1.00 44.00 96 PRO A C 1
ATOM 798 O O . PRO A 1 96 ? 18.540 -1.348 -8.035 1.00 44.00 96 PRO A O 1
ATOM 801 N N . TYR A 1 97 ? 20.585 -2.057 -7.465 1.00 51.16 97 TYR A N 1
ATOM 802 C CA . TYR A 1 97 ? 21.343 -1.300 -8.453 1.00 51.16 97 TYR A CA 1
ATOM 803 C C . TYR A 1 97 ? 21.047 -1.717 -9.910 1.00 51.16 97 TYR A C 1
ATOM 805 O O . TYR A 1 97 ? 21.103 -0.878 -10.804 1.00 51.16 97 TYR A O 1
ATOM 813 N N . PHE A 1 98 ? 20.698 -2.984 -10.157 1.00 62.53 98 PHE A N 1
ATOM 814 C CA . PHE A 1 98 ? 20.474 -3.550 -11.491 1.00 62.53 98 PHE A CA 1
ATOM 815 C C . PHE A 1 98 ? 19.227 -2.966 -12.172 1.00 62.53 98 PHE A C 1
ATOM 817 O O . PHE A 1 98 ? 19.344 -2.377 -13.244 1.00 62.53 98 PHE A O 1
ATOM 824 N N . ALA A 1 99 ? 18.056 -3.046 -11.527 1.00 63.28 99 ALA A N 1
ATOM 825 C CA . ALA A 1 99 ? 16.811 -2.486 -12.064 1.00 63.28 99 ALA A CA 1
ATOM 826 C C . ALA A 1 99 ? 16.902 -0.960 -12.257 1.00 63.28 99 ALA A C 1
ATOM 828 O O . ALA A 1 99 ? 16.469 -0.430 -13.278 1.00 63.28 99 ALA A O 1
ATOM 829 N N . SER A 1 100 ? 17.553 -0.259 -11.318 1.00 67.25 100 SER A N 1
ATOM 830 C CA . SER A 1 100 ? 17.799 1.185 -11.432 1.00 67.25 100 SER A CA 1
ATOM 831 C C . SER A 1 100 ? 18.677 1.533 -12.637 1.00 67.25 100 SER A C 1
ATOM 833 O O . SER A 1 100 ? 18.401 2.512 -13.330 1.00 67.25 100 SER A O 1
ATOM 835 N N . LEU A 1 101 ? 19.723 0.744 -12.906 1.00 70.12 101 LEU A N 1
ATOM 836 C CA . LEU A 1 101 ? 20.614 0.976 -14.040 1.00 70.12 101 LEU A CA 1
ATOM 837 C C . LEU A 1 101 ? 19.896 0.739 -15.370 1.00 70.12 101 LEU A C 1
ATOM 839 O O . LEU A 1 101 ? 19.999 1.579 -16.259 1.00 70.12 101 LEU A O 1
ATOM 843 N N . ILE A 1 102 ? 19.129 -0.350 -15.478 1.00 71.50 102 ILE A N 1
ATOM 844 C CA . ILE A 1 102 ? 18.355 -0.642 -16.688 1.00 71.50 102 ILE A CA 1
ATOM 845 C C . ILE A 1 102 ? 17.364 0.481 -16.965 1.00 71.50 102 ILE A C 1
ATOM 847 O O . ILE A 1 102 ? 17.368 1.024 -18.066 1.00 71.50 102 ILE A O 1
ATOM 851 N N . TYR A 1 103 ? 16.581 0.883 -15.961 1.00 76.56 103 TYR A N 1
ATOM 852 C CA . TYR A 1 103 ? 15.626 1.976 -16.112 1.00 76.56 103 TYR A CA 1
ATOM 853 C C . TYR A 1 103 ? 16.309 3.272 -16.567 1.00 76.56 103 TYR A C 1
ATOM 855 O O . TYR A 1 103 ? 15.865 3.902 -17.525 1.00 76.56 103 TYR A O 1
ATOM 863 N N . LYS A 1 104 ? 17.436 3.649 -15.946 1.00 80.06 104 LYS A N 1
ATOM 864 C CA . LYS A 1 104 ? 18.208 4.844 -16.334 1.00 80.06 104 LYS A CA 1
ATOM 865 C C . LYS A 1 104 ? 18.685 4.789 -17.781 1.00 80.06 104 LYS A C 1
ATOM 867 O O . LYS A 1 104 ? 18.681 5.826 -18.444 1.00 80.06 104 LYS A O 1
ATOM 872 N N . SER A 1 105 ? 19.044 3.605 -18.263 1.00 78.81 105 SER A N 1
ATOM 873 C CA . SER A 1 105 ? 19.497 3.371 -19.632 1.00 78.81 105 SER A CA 1
ATOM 874 C C . SER A 1 105 ? 18.375 3.281 -20.669 1.00 78.81 105 SER A C 1
ATOM 876 O O . SER A 1 105 ? 18.696 3.194 -21.848 1.00 78.81 105 SER A O 1
ATOM 878 N N . LEU A 1 106 ? 17.092 3.317 -20.288 1.00 83.31 106 LEU A N 1
ATOM 879 C CA . LEU A 1 106 ? 16.005 3.316 -21.272 1.00 83.31 106 LEU A CA 1
ATOM 880 C C . LEU A 1 106 ? 15.965 4.632 -22.077 1.00 83.31 106 LEU A C 1
ATOM 882 O O . LEU A 1 106 ? 16.209 5.702 -21.503 1.00 83.31 106 LEU A O 1
ATOM 886 N N . PRO A 1 107 ? 15.594 4.575 -23.371 1.00 88.19 107 PRO A N 1
ATOM 887 C CA . PRO A 1 107 ? 15.290 5.760 -24.168 1.00 88.19 107 PRO A CA 1
ATOM 888 C C . PRO A 1 107 ? 14.187 6.619 -23.533 1.00 88.19 107 PRO A C 1
ATOM 890 O O . PRO A 1 107 ? 13.248 6.092 -22.934 1.00 88.19 107 PRO A O 1
ATOM 893 N N . ASP A 1 108 ? 14.267 7.941 -23.690 1.00 89.56 108 ASP A N 1
ATOM 894 C CA . ASP A 1 108 ? 13.287 8.863 -23.096 1.00 89.56 108 ASP A CA 1
ATOM 895 C C . ASP A 1 108 ? 11.873 8.652 -23.652 1.00 89.56 108 ASP A C 1
ATOM 897 O O . ASP A 1 108 ? 10.907 8.660 -22.896 1.00 89.56 108 ASP A O 1
ATOM 901 N N . ASP A 1 109 ? 11.741 8.367 -24.948 1.00 89.81 109 ASP A N 1
ATOM 902 C CA . ASP A 1 109 ? 10.465 8.041 -25.591 1.00 89.81 109 ASP A CA 1
ATOM 903 C C . ASP A 1 109 ? 9.846 6.737 -25.072 1.00 89.81 109 ASP A C 1
ATOM 905 O O . ASP A 1 109 ? 8.633 6.572 -25.143 1.00 89.81 109 ASP A O 1
ATOM 909 N N . PHE A 1 110 ? 10.656 5.836 -24.512 1.00 89.44 110 PHE A N 1
ATOM 910 C CA . PHE A 1 110 ? 10.193 4.620 -23.848 1.00 89.44 110 PHE A CA 1
ATOM 911 C C . PHE A 1 110 ? 9.734 4.908 -22.411 1.00 89.44 110 PHE A C 1
ATOM 913 O O . PHE A 1 110 ? 8.659 4.473 -22.009 1.00 89.44 110 PHE A O 1
ATOM 920 N N . LYS A 1 111 ? 10.509 5.703 -21.655 1.00 89.56 111 LYS A N 1
ATOM 921 C CA . LYS A 1 111 ? 10.143 6.159 -20.298 1.00 89.56 111 LYS A CA 1
ATOM 922 C C . LYS A 1 111 ? 8.900 7.052 -20.291 1.00 89.56 111 LYS A C 1
ATOM 924 O O . LYS A 1 111 ? 8.215 7.124 -19.277 1.00 89.56 111 LYS A O 1
ATOM 929 N N . ALA A 1 112 ? 8.636 7.755 -21.390 1.00 93.56 112 ALA A N 1
ATOM 930 C CA . ALA A 1 112 ? 7.489 8.641 -21.562 1.00 93.56 112 ALA A CA 1
ATOM 931 C C . ALA A 1 112 ? 6.214 7.924 -22.041 1.00 93.56 112 ALA A C 1
ATOM 933 O O . ALA A 1 112 ? 5.151 8.548 -22.058 1.00 93.56 112 ALA A O 1
ATOM 934 N N . ASP A 1 113 ? 6.309 6.657 -22.460 1.00 92.94 113 ASP A N 1
ATOM 935 C CA . ASP A 1 113 ? 5.203 5.893 -23.038 1.00 92.94 113 ASP A CA 1
ATOM 936 C C . ASP A 1 113 ? 4.365 5.233 -21.917 1.00 92.94 113 ASP A C 1
ATOM 938 O O . ASP A 1 113 ? 4.858 4.337 -21.221 1.00 92.94 113 ASP A O 1
ATOM 942 N N . PRO A 1 114 ? 3.108 5.671 -21.699 1.00 94.75 114 PRO A N 1
ATOM 943 C CA . PRO A 1 114 ? 2.285 5.194 -20.588 1.00 94.75 114 PRO A CA 1
ATOM 944 C C . PRO A 1 114 ? 1.880 3.724 -20.726 1.00 94.75 114 PRO A C 1
ATOM 946 O O . PRO A 1 114 ? 1.676 3.066 -19.706 1.00 94.75 114 PRO A O 1
ATOM 949 N N . ASP A 1 115 ? 1.764 3.202 -21.950 1.00 92.38 115 ASP A N 1
ATOM 950 C CA . ASP A 1 115 ? 1.355 1.813 -22.172 1.00 92.38 115 ASP A CA 1
ATOM 951 C C . ASP A 1 115 ? 2.502 0.870 -21.804 1.00 92.38 115 ASP A C 1
ATOM 953 O O . ASP A 1 115 ? 2.316 -0.096 -21.064 1.00 92.38 115 ASP A O 1
ATOM 957 N N . ILE A 1 116 ? 3.714 1.211 -22.245 1.00 88.31 116 ILE A N 1
ATOM 958 C CA . ILE A 1 116 ? 4.928 0.453 -21.935 1.00 88.31 116 ILE A CA 1
ATOM 959 C C . ILE A 1 116 ? 5.213 0.483 -20.436 1.00 88.31 116 ILE A C 1
ATOM 961 O O . ILE A 1 116 ? 5.403 -0.563 -19.817 1.00 88.31 116 ILE A O 1
ATOM 965 N N . MET A 1 117 ? 5.244 1.678 -19.841 1.00 90.31 117 MET A N 1
ATOM 966 C CA . MET A 1 117 ? 5.518 1.808 -18.413 1.00 90.31 117 MET A CA 1
ATOM 967 C C . MET A 1 117 ? 4.427 1.148 -17.572 1.00 90.31 117 MET A C 1
ATOM 969 O O . MET A 1 117 ? 4.744 0.522 -16.564 1.00 90.31 117 MET A O 1
ATOM 973 N N . GLY A 1 118 ? 3.165 1.229 -18.000 1.00 91.69 118 GLY A N 1
ATOM 974 C CA . GLY A 1 118 ? 2.043 0.582 -17.327 1.00 91.69 118 GLY A CA 1
ATOM 975 C C . GLY A 1 118 ? 2.183 -0.938 -17.311 1.00 91.69 118 GLY A C 1
ATOM 976 O O . GLY A 1 118 ? 2.062 -1.542 -16.249 1.00 91.69 118 GLY A O 1
ATOM 977 N N . GLU A 1 119 ? 2.517 -1.541 -18.455 1.00 87.25 119 GLU A N 1
ATOM 978 C CA . GLU A 1 119 ? 2.750 -2.985 -18.573 1.00 87.25 119 GLU A CA 1
ATOM 979 C C . GLU A 1 119 ? 3.900 -3.459 -17.668 1.00 87.25 119 GLU A C 1
ATOM 981 O O . GLU A 1 119 ? 3.808 -4.507 -17.030 1.00 87.25 119 GLU A O 1
ATOM 986 N N . LEU A 1 120 ? 4.980 -2.681 -17.581 1.00 83.75 120 LEU A N 1
ATOM 987 C CA . LEU A 1 120 ? 6.122 -3.002 -16.725 1.00 83.75 120 LEU A CA 1
ATOM 988 C C . LEU A 1 120 ? 5.777 -2.884 -15.236 1.00 83.75 120 LEU A C 1
ATOM 990 O O . LEU A 1 120 ? 6.122 -3.762 -14.451 1.00 83.75 120 LEU A O 1
ATOM 994 N N . ILE A 1 121 ? 5.073 -1.822 -14.841 1.00 87.50 121 ILE A N 1
ATOM 995 C CA . ILE A 1 121 ? 4.631 -1.614 -13.455 1.00 87.50 121 ILE A CA 1
ATOM 996 C C . ILE A 1 121 ? 3.651 -2.713 -13.027 1.00 87.50 121 ILE A C 1
ATOM 998 O O . ILE A 1 121 ? 3.764 -3.243 -11.924 1.00 87.50 121 ILE A O 1
ATOM 1002 N N . GLU A 1 122 ? 2.729 -3.114 -13.903 1.00 87.88 122 GLU A N 1
ATOM 1003 C CA . GLU A 1 122 ? 1.822 -4.242 -13.660 1.00 87.88 122 GLU A CA 1
ATOM 1004 C C . GLU A 1 122 ? 2.581 -5.556 -13.407 1.00 87.88 122 GLU A C 1
ATOM 1006 O O . GLU A 1 122 ? 2.147 -6.384 -12.600 1.00 87.88 122 GLU A O 1
ATOM 1011 N N . ARG A 1 123 ? 3.755 -5.727 -14.025 1.00 81.31 123 ARG A N 1
ATOM 1012 C CA . ARG A 1 123 ? 4.654 -6.864 -13.778 1.00 81.31 123 ARG A CA 1
ATOM 1013 C C . ARG A 1 123 ? 5.566 -6.710 -12.557 1.00 81.31 123 ARG A C 1
ATOM 1015 O O . ARG A 1 123 ? 6.291 -7.645 -12.244 1.00 81.31 123 ARG A O 1
ATOM 1022 N N . GLN A 1 124 ? 5.369 -5.652 -11.766 1.00 76.31 124 GLN A N 1
ATOM 1023 C CA . GLN A 1 124 ? 6.093 -5.320 -10.532 1.00 76.31 124 GLN A CA 1
ATOM 1024 C C . GLN A 1 124 ? 7.433 -4.601 -10.745 1.00 76.31 124 GLN A C 1
ATOM 1026 O O . GLN A 1 124 ? 8.269 -4.586 -9.832 1.00 76.31 124 GLN A O 1
ATOM 1031 N N . LEU A 1 125 ? 7.615 -3.913 -11.883 1.00 78.62 125 LEU A N 1
ATOM 1032 C CA . LEU A 1 125 ? 8.760 -3.025 -12.056 1.00 78.62 125 LEU A CA 1
ATOM 1033 C C . LEU A 1 125 ? 8.734 -1.949 -10.970 1.00 78.62 125 LEU A C 1
ATOM 1035 O O . LEU A 1 125 ? 7.871 -1.070 -10.943 1.00 78.62 125 LEU A O 1
ATOM 1039 N N . LYS A 1 126 ? 9.754 -1.963 -10.113 1.00 78.31 126 LYS A N 1
ATOM 1040 C CA . LYS A 1 126 ? 9.935 -0.921 -9.108 1.00 78.31 126 LYS A CA 1
ATOM 1041 C C . LYS A 1 126 ? 10.469 0.354 -9.753 1.00 78.31 126 LYS A C 1
ATOM 1043 O O . LYS A 1 126 ? 11.662 0.471 -10.036 1.00 78.31 126 LYS A O 1
ATOM 1048 N N . VAL A 1 127 ? 9.588 1.330 -9.926 1.00 81.19 127 VAL A N 1
ATOM 1049 C CA . VAL A 1 127 ? 9.922 2.649 -10.468 1.00 81.19 127 VAL A CA 1
ATOM 1050 C C . VAL A 1 127 ? 10.199 3.621 -9.322 1.00 81.19 127 VAL A C 1
ATOM 1052 O O . VAL A 1 127 ? 9.375 3.810 -8.434 1.00 81.19 127 VAL A O 1
ATOM 1055 N N . THR A 1 128 ? 11.379 4.244 -9.332 1.00 82.44 128 THR A N 1
ATOM 1056 C CA . THR A 1 128 ? 11.773 5.249 -8.325 1.00 82.44 128 THR A CA 1
ATOM 1057 C C . THR A 1 128 ? 11.725 6.681 -8.847 1.00 82.44 128 THR A C 1
ATOM 1059 O O . THR A 1 128 ? 11.821 7.616 -8.062 1.00 82.44 128 THR A O 1
ATOM 1062 N N . GLU A 1 129 ? 11.619 6.854 -10.164 1.00 86.44 129 GLU A N 1
ATOM 1063 C CA . GLU A 1 129 ? 11.603 8.142 -10.860 1.00 86.4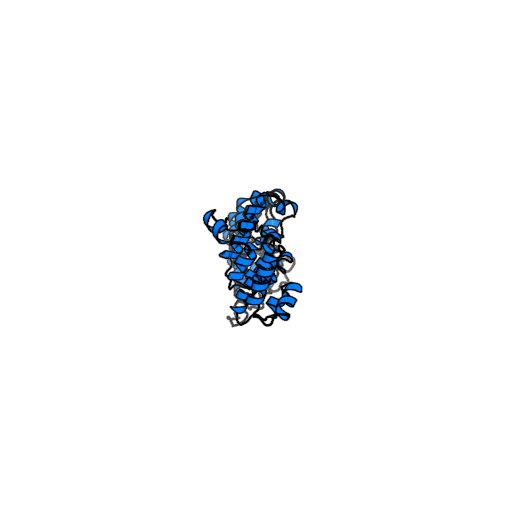4 129 GLU A CA 1
ATOM 1064 C C . GLU A 1 129 ? 10.690 7.994 -12.084 1.00 86.44 129 GLU A C 1
ATOM 1066 O O . GLU A 1 129 ? 10.826 7.012 -12.810 1.00 86.44 129 GLU A O 1
ATOM 1071 N N . LEU A 1 130 ? 9.777 8.934 -12.335 1.00 89.94 130 LEU A N 1
ATOM 1072 C CA . LEU A 1 130 ? 8.910 8.933 -13.522 1.00 89.94 130 LEU A CA 1
ATOM 1073 C C . LEU A 1 130 ? 9.350 10.005 -14.519 1.00 89.94 130 LEU A C 1
ATOM 1075 O O . LEU A 1 130 ? 9.878 11.047 -14.134 1.00 89.94 130 LEU A O 1
ATOM 1079 N N . HIS A 1 131 ? 9.105 9.754 -15.804 1.00 93.88 131 HIS A N 1
ATOM 1080 C CA . HIS A 1 131 ? 9.215 10.792 -16.823 1.00 93.88 131 HIS A CA 1
ATOM 1081 C C . HIS A 1 131 ? 8.174 11.895 -16.564 1.00 93.88 131 HIS A C 1
ATOM 1083 O O . HIS A 1 131 ? 7.049 11.588 -16.171 1.00 93.88 131 HIS A O 1
ATOM 1089 N N . GLU A 1 132 ? 8.517 13.161 -16.823 1.00 93.19 132 GLU A N 1
ATOM 1090 C CA . GLU A 1 132 ? 7.650 14.319 -16.522 1.00 93.19 132 GLU A CA 1
ATOM 1091 C C . GLU A 1 132 ? 6.261 14.211 -17.172 1.00 93.19 132 GLU A C 1
ATOM 1093 O O . GLU A 1 132 ? 5.240 14.536 -16.578 1.00 93.19 132 GLU A O 1
ATOM 1098 N N . THR A 1 133 ? 6.188 13.659 -18.385 1.00 94.88 133 THR A N 1
ATOM 1099 C CA . THR A 1 133 ? 4.909 13.470 -19.085 1.00 94.88 133 THR A CA 1
ATOM 1100 C C . THR A 1 133 ? 4.008 12.447 -18.404 1.00 94.88 133 THR A C 1
ATOM 1102 O O . THR A 1 133 ? 2.803 12.477 -18.632 1.00 94.88 133 THR A O 1
ATOM 1105 N N . LEU A 1 134 ? 4.574 11.532 -17.611 1.00 96.75 134 LEU A N 1
ATOM 1106 C CA . LEU A 1 134 ? 3.839 10.521 -16.857 1.00 96.75 134 LEU A CA 1
ATOM 1107 C C . LEU A 1 134 ? 3.535 10.977 -15.428 1.00 96.75 134 LEU A C 1
ATOM 1109 O O . LEU A 1 134 ? 2.478 10.621 -14.913 1.00 96.75 134 LEU A O 1
ATOM 1113 N N . SER A 1 135 ? 4.396 11.790 -14.805 1.00 96.12 135 SER A N 1
ATOM 1114 C CA . SER A 1 135 ? 4.134 12.353 -13.470 1.00 96.12 135 SER A CA 1
ATOM 1115 C C . SER A 1 135 ? 2.943 13.316 -13.456 1.00 96.12 135 SER A C 1
ATOM 1117 O O . SER A 1 135 ? 2.263 13.431 -12.438 1.00 96.12 135 SER A O 1
ATOM 1119 N N . SER A 1 136 ? 2.631 13.957 -14.586 1.00 95.81 136 SER A N 1
ATOM 1120 C CA . SER A 1 136 ? 1.407 14.754 -14.755 1.00 95.81 136 SER A CA 1
ATOM 1121 C C . SER A 1 136 ? 0.231 13.972 -15.365 1.00 95.81 136 SER A C 1
ATOM 1123 O O . SER A 1 136 ? -0.839 14.545 -15.584 1.00 95.81 136 SER A O 1
ATOM 1125 N N . ASN A 1 137 ? 0.401 12.689 -15.706 1.00 97.62 137 ASN A N 1
ATOM 1126 C CA . ASN A 1 137 ? -0.618 11.919 -16.419 1.00 97.62 137 ASN A CA 1
ATOM 1127 C C . ASN A 1 137 ? -1.582 11.239 -15.443 1.00 97.62 137 ASN A C 1
ATOM 1129 O O . ASN A 1 137 ? -1.317 10.151 -14.934 1.00 97.62 137 ASN A O 1
ATOM 1133 N N . PHE A 1 138 ? -2.730 11.884 -15.242 1.00 96.75 138 PHE A N 1
ATOM 1134 C CA . PHE A 1 138 ? -3.803 11.428 -14.360 1.00 96.75 138 PHE A CA 1
ATOM 1135 C C . PHE A 1 138 ? -4.203 9.961 -14.608 1.00 96.75 138 PHE A C 1
ATOM 1137 O O . PHE A 1 138 ? -4.142 9.140 -13.694 1.00 96.75 138 PHE A O 1
ATOM 1144 N N . ASP A 1 139 ? -4.568 9.606 -15.844 1.00 97.00 139 ASP A N 1
ATOM 1145 C CA . ASP A 1 139 ? -5.101 8.275 -16.172 1.00 97.00 139 ASP A CA 1
ATOM 1146 C C . ASP A 1 139 ? -4.056 7.168 -16.005 1.00 97.00 139 ASP A C 1
ATOM 1148 O O . ASP A 1 139 ? -4.370 6.065 -15.549 1.00 97.00 139 ASP A O 1
ATOM 1152 N N . PHE A 1 140 ? -2.810 7.457 -16.387 1.00 97.62 140 PHE A N 1
ATOM 1153 C CA . PHE A 1 140 ? -1.693 6.538 -16.201 1.00 97.62 140 PHE A CA 1
ATOM 1154 C C . PHE A 1 140 ? -1.448 6.277 -14.713 1.00 97.62 140 PHE A C 1
ATOM 1156 O O . PHE A 1 140 ? -1.418 5.120 -14.294 1.00 97.62 140 PHE A O 1
ATOM 1163 N N . LEU A 1 141 ? -1.326 7.339 -13.910 1.00 98.00 141 LEU A N 1
ATOM 1164 C CA . LEU A 1 141 ? -1.012 7.232 -12.488 1.00 98.00 141 LEU A CA 1
ATOM 1165 C C . LEU A 1 141 ? -2.075 6.447 -11.724 1.00 98.00 141 LEU A C 1
ATOM 1167 O O . LEU A 1 141 ? -1.723 5.567 -10.945 1.00 98.00 141 LEU A O 1
ATOM 1171 N N . ILE A 1 142 ? -3.362 6.694 -11.981 1.00 97.31 142 ILE A N 1
ATOM 1172 C CA . ILE A 1 142 ? -4.443 5.947 -11.325 1.00 97.31 142 ILE A CA 1
ATOM 1173 C C . ILE A 1 142 ? -4.347 4.449 -11.630 1.00 97.31 142 ILE A C 1
ATOM 1175 O O . ILE A 1 142 ? -4.444 3.629 -10.718 1.00 97.31 142 ILE A O 1
ATOM 1179 N N . LYS A 1 143 ? -4.099 4.066 -12.888 1.00 96.69 143 LYS A N 1
ATOM 1180 C CA . LYS A 1 143 ? -3.918 2.650 -13.248 1.00 96.69 143 LYS A CA 1
ATOM 1181 C C . LYS A 1 143 ? -2.671 2.051 -12.597 1.00 96.69 143 LYS A C 1
ATOM 1183 O O . LYS A 1 143 ? -2.722 0.918 -12.128 1.00 96.69 143 LYS A O 1
ATOM 1188 N N . ALA A 1 144 ? -1.576 2.805 -12.557 1.00 95.94 144 ALA A N 1
ATOM 1189 C CA . ALA A 1 144 ? -0.294 2.345 -12.043 1.00 95.94 144 ALA A CA 1
ATOM 1190 C C . ALA A 1 144 ? -0.281 2.197 -10.507 1.00 95.94 144 ALA A C 1
ATOM 1192 O O . ALA A 1 144 ? 0.265 1.222 -9.992 1.00 95.94 144 ALA A O 1
ATOM 1193 N N . ILE A 1 145 ? -0.948 3.097 -9.773 1.00 96.25 145 ILE A N 1
ATOM 1194 C CA . ILE A 1 145 ? -1.077 3.084 -8.298 1.00 96.25 145 ILE A CA 1
ATOM 1195 C C . ILE A 1 145 ? -1.721 1.796 -7.777 1.00 96.25 145 ILE A C 1
ATOM 1197 O O . ILE A 1 145 ? -1.431 1.356 -6.663 1.00 96.25 145 ILE A O 1
ATOM 1201 N N . LYS A 1 146 ? -2.556 1.146 -8.593 1.00 93.12 146 LYS A N 1
ATOM 1202 C CA . LYS A 1 146 ? -3.109 -0.175 -8.281 1.00 93.12 146 LYS A CA 1
ATOM 1203 C C . LYS A 1 146 ? -2.016 -1.201 -7.962 1.00 93.12 146 LYS A C 1
ATOM 1205 O O . LYS A 1 146 ? -2.189 -2.002 -7.050 1.00 93.12 146 LYS A O 1
ATOM 1210 N N . PHE A 1 147 ? -0.917 -1.176 -8.712 1.00 89.88 147 PHE A N 1
ATOM 1211 C CA . PHE A 1 147 ? 0.180 -2.139 -8.598 1.00 89.88 147 PHE A CA 1
ATOM 1212 C C . PHE A 1 147 ? 1.336 -1.603 -7.745 1.00 89.88 147 PHE A C 1
ATOM 1214 O O . PHE A 1 147 ? 1.925 -2.356 -6.974 1.00 89.88 147 PHE A O 1
ATOM 1221 N N . SER A 1 148 ? 1.601 -0.299 -7.841 1.00 91.31 148 SER A N 1
ATOM 1222 C CA . SER A 1 148 ? 2.682 0.398 -7.140 1.00 91.31 148 SER A CA 1
ATOM 1223 C C . SER A 1 148 ? 2.154 1.677 -6.478 1.00 91.31 148 SER A C 1
ATOM 1225 O O . SER A 1 148 ? 2.268 2.763 -7.056 1.00 91.31 148 SER A O 1
ATOM 1227 N N . PRO A 1 149 ? 1.557 1.592 -5.274 1.00 92.06 149 PRO A N 1
ATOM 1228 C CA . PRO A 1 149 ? 0.977 2.750 -4.586 1.00 92.06 149 PRO A CA 1
ATOM 1229 C C . PRO A 1 149 ? 2.000 3.851 -4.269 1.00 92.06 149 PRO A C 1
ATOM 1231 O O . PRO A 1 149 ? 1.634 5.020 -4.157 1.00 92.06 149 PRO A O 1
ATOM 1234 N N . GLU A 1 150 ? 3.289 3.517 -4.187 1.00 91.62 150 GLU A N 1
ATOM 1235 C CA . GLU A 1 150 ? 4.390 4.472 -4.035 1.00 91.62 150 GLU A CA 1
ATOM 1236 C C . GLU A 1 150 ? 4.482 5.499 -5.175 1.00 91.62 150 GLU A C 1
ATOM 1238 O O . GLU A 1 150 ? 5.017 6.590 -4.965 1.00 91.62 150 GLU A O 1
ATOM 1243 N N . LEU A 1 151 ? 3.921 5.199 -6.353 1.00 94.94 151 LEU A N 1
ATOM 1244 C CA . LEU A 1 151 ? 3.883 6.120 -7.492 1.00 94.94 151 LEU A CA 1
ATOM 1245 C C . LEU A 1 151 ? 3.065 7.378 -7.214 1.00 94.94 151 LEU A C 1
ATOM 1247 O O . LEU A 1 151 ? 3.299 8.396 -7.862 1.00 94.94 151 LEU A O 1
ATOM 1251 N N . PHE A 1 152 ? 2.173 7.349 -6.219 1.00 96.56 152 PHE A N 1
ATOM 1252 C CA . PHE A 1 152 ? 1.497 8.551 -5.739 1.00 96.56 152 PHE A CA 1
ATOM 1253 C C . PHE A 1 152 ? 2.498 9.670 -5.396 1.00 96.56 152 PHE A C 1
ATOM 1255 O O . PHE A 1 152 ? 2.278 10.826 -5.744 1.00 96.56 152 PHE A O 1
ATOM 1262 N N . HIS A 1 153 ? 3.647 9.329 -4.801 1.00 95.25 153 HIS A N 1
ATOM 1263 C CA . HIS A 1 153 ? 4.684 10.303 -4.438 1.00 95.25 153 HIS A CA 1
ATOM 1264 C C . HIS A 1 153 ? 5.491 10.839 -5.617 1.00 95.25 153 HIS A C 1
ATOM 1266 O O . HIS A 1 153 ? 6.172 11.855 -5.475 1.00 95.25 153 HIS A O 1
ATOM 1272 N N . LEU A 1 154 ? 5.439 10.149 -6.754 1.00 95.00 154 LEU A N 1
ATOM 1273 C CA . LEU A 1 154 ? 6.099 10.565 -7.987 1.00 95.00 154 LEU A CA 1
ATOM 1274 C C . LEU A 1 154 ? 5.173 11.383 -8.891 1.00 95.00 154 LEU A C 1
ATOM 1276 O O . LEU A 1 154 ? 5.644 11.928 -9.885 1.00 95.00 154 LEU A O 1
ATOM 1280 N N . ALA A 1 155 ? 3.881 11.468 -8.563 1.00 96.81 155 ALA A N 1
ATOM 1281 C CA . ALA A 1 155 ? 2.957 12.359 -9.243 1.00 96.81 155 ALA A CA 1
ATOM 1282 C C . ALA A 1 155 ? 3.370 13.820 -9.032 1.00 96.81 155 ALA A C 1
ATOM 1284 O O . ALA A 1 155 ? 3.976 14.172 -8.017 1.00 96.81 155 ALA A O 1
ATOM 1285 N N . ASP A 1 156 ? 2.999 14.696 -9.955 1.00 96.00 156 ASP A N 1
ATOM 1286 C CA . ASP A 1 156 ? 3.213 16.126 -9.775 1.00 96.00 156 ASP A CA 1
ATOM 1287 C C . ASP A 1 156 ? 2.522 16.637 -8.507 1.00 96.00 156 ASP A C 1
ATOM 1289 O O . ASP A 1 156 ? 1.424 16.209 -8.148 1.00 96.00 156 ASP A O 1
ATOM 1293 N N . ILE A 1 157 ? 3.135 17.622 -7.847 1.00 94.62 157 ILE A N 1
ATOM 1294 C CA . ILE A 1 157 ? 2.601 18.189 -6.601 1.00 94.62 157 ILE A CA 1
ATOM 1295 C C . ILE A 1 157 ? 1.193 18.781 -6.770 1.00 94.62 157 ILE A C 1
ATOM 1297 O O . ILE A 1 157 ? 0.429 18.835 -5.810 1.00 94.62 157 ILE A O 1
ATOM 1301 N N . SER A 1 158 ? 0.830 19.220 -7.980 1.00 94.56 158 SER A N 1
ATOM 1302 C CA . SER A 1 158 ? -0.530 19.662 -8.294 1.00 94.56 158 SER A CA 1
ATOM 1303 C C . SER A 1 158 ? -1.537 18.518 -8.203 1.00 94.56 158 SER A C 1
ATOM 1305 O O . SER A 1 158 ? -2.612 18.736 -7.663 1.00 94.56 158 SER A O 1
ATOM 1307 N N . LEU A 1 159 ? -1.183 17.315 -8.668 1.00 96.44 159 LEU A N 1
ATOM 1308 C CA . LEU A 1 159 ? -2.024 16.120 -8.564 1.00 96.44 159 LEU A CA 1
ATOM 1309 C C . LEU A 1 159 ? -2.050 15.570 -7.139 1.00 96.44 159 LEU A C 1
ATOM 1311 O O . LEU A 1 159 ? -3.114 15.216 -6.651 1.00 96.44 159 LEU A O 1
ATOM 1315 N N . GLN A 1 160 ? -0.916 15.561 -6.431 1.00 95.88 160 GLN A N 1
ATOM 1316 C CA . GLN A 1 160 ? -0.871 15.107 -5.030 1.00 95.88 160 GLN A CA 1
ATOM 1317 C C . GLN A 1 160 ? -1.781 15.926 -4.097 1.00 95.88 160 GLN A C 1
ATOM 1319 O O . GLN A 1 160 ? -2.182 15.428 -3.049 1.00 95.88 160 GLN A O 1
ATOM 1324 N N . ASN A 1 161 ? -2.103 17.167 -4.475 1.00 94.00 161 ASN A N 1
ATOM 1325 C CA . ASN A 1 161 ? -3.032 18.042 -3.755 1.00 94.00 161 ASN A CA 1
ATOM 1326 C C . ASN A 1 161 ? -4.402 18.172 -4.445 1.00 94.00 161 ASN A C 1
ATOM 1328 O O . ASN A 1 161 ? -5.260 18.909 -3.960 1.00 94.00 161 ASN A O 1
ATOM 1332 N N . ASP A 1 162 ? -4.610 17.499 -5.576 1.00 96.06 162 ASP A N 1
ATOM 1333 C CA . ASP A 1 162 ? -5.895 17.471 -6.260 1.00 96.06 162 ASP A CA 1
ATOM 1334 C C . ASP A 1 162 ? -6.799 16.433 -5.586 1.00 96.06 162 ASP A C 1
ATOM 1336 O O . ASP A 1 162 ? -6.519 15.234 -5.576 1.00 96.06 162 ASP A O 1
ATOM 1340 N N . VAL A 1 163 ? -7.891 16.908 -4.991 1.00 94.12 163 VAL A N 1
ATOM 1341 C CA . VAL A 1 163 ? -8.797 16.082 -4.182 1.00 94.12 163 VAL A CA 1
ATOM 1342 C C . VAL A 1 163 ? -9.441 14.962 -5.006 1.00 94.12 163 VAL A C 1
ATOM 1344 O O . VAL A 1 163 ? -9.653 13.864 -4.492 1.00 94.12 163 VAL A O 1
ATOM 1347 N N . GLU A 1 164 ? -9.732 15.192 -6.291 1.00 95.31 164 GLU A N 1
ATOM 1348 C CA . GLU A 1 164 ? -10.314 14.164 -7.157 1.00 95.31 164 GLU A CA 1
ATOM 1349 C C . GLU A 1 164 ? -9.301 13.059 -7.466 1.00 95.31 164 GLU A C 1
ATOM 1351 O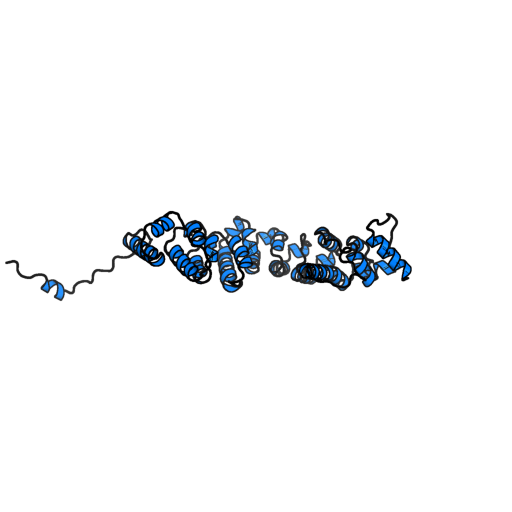 O . GLU A 1 164 ? -9.623 11.874 -7.315 1.00 95.31 164 GLU A O 1
ATOM 1356 N N . PHE A 1 165 ? -8.073 13.436 -7.831 1.00 97.19 165 PHE A N 1
ATOM 1357 C CA . PHE A 1 165 ? -6.975 12.495 -8.038 1.00 97.19 165 PHE A CA 1
ATOM 1358 C C . PHE A 1 165 ? -6.708 11.669 -6.778 1.00 97.19 165 PHE A C 1
ATOM 1360 O O . PHE A 1 165 ? -6.675 10.439 -6.838 1.00 97.19 165 PHE A O 1
ATOM 1367 N N . VAL A 1 166 ? -6.566 12.331 -5.628 1.00 97.25 166 VAL A N 1
ATOM 1368 C CA . VAL A 1 166 ? -6.280 11.678 -4.345 1.00 97.25 166 VAL A CA 1
ATOM 1369 C C . VAL A 1 166 ? -7.393 10.708 -3.957 1.00 97.25 166 VAL A C 1
ATOM 1371 O O . VAL A 1 166 ? -7.106 9.567 -3.588 1.00 97.25 166 VAL A O 1
ATOM 1374 N N . ARG A 1 167 ? -8.663 11.114 -4.075 1.00 95.88 167 ARG A N 1
ATOM 1375 C CA . ARG A 1 167 ? -9.804 10.236 -3.780 1.00 95.88 167 ARG A CA 1
ATOM 1376 C C . ARG A 1 167 ? -9.766 8.986 -4.655 1.00 95.88 167 ARG A C 1
ATOM 1378 O O . ARG A 1 167 ? -9.937 7.877 -4.151 1.00 95.88 167 ARG A O 1
ATOM 1385 N N . LEU A 1 168 ? -9.503 9.145 -5.952 1.00 95.88 168 LEU A N 1
ATOM 1386 C CA . LEU A 1 168 ? -9.430 8.018 -6.878 1.00 95.88 168 LEU A CA 1
ATOM 1387 C C . LEU A 1 168 ? -8.202 7.128 -6.623 1.00 95.88 168 LEU A C 1
ATOM 1389 O O . LEU A 1 168 ? -8.308 5.907 -6.741 1.00 95.88 168 LEU A O 1
ATOM 1393 N N . ALA A 1 169 ? -7.072 7.707 -6.214 1.00 96.50 169 ALA A N 1
ATOM 1394 C CA . ALA A 1 169 ? -5.880 6.968 -5.809 1.00 96.50 169 ALA A CA 1
ATOM 1395 C C . ALA A 1 169 ? -6.143 6.114 -4.558 1.00 96.50 169 ALA A C 1
ATOM 1397 O O . ALA A 1 169 ? -5.858 4.920 -4.579 1.00 96.50 169 ALA A O 1
ATOM 1398 N N . VAL A 1 170 ? -6.758 6.681 -3.512 1.00 95.19 170 VAL A N 1
ATOM 1399 C CA . VAL A 1 170 ? -7.135 5.952 -2.284 1.00 95.19 170 VAL A CA 1
ATOM 1400 C C . VAL A 1 170 ? -8.155 4.856 -2.577 1.00 95.19 170 VAL A C 1
ATOM 1402 O O . VAL A 1 170 ? -8.016 3.739 -2.085 1.00 95.19 170 VAL A O 1
ATOM 1405 N N . LYS A 1 171 ? -9.155 5.148 -3.411 1.00 92.44 171 LYS A N 1
ATOM 1406 C CA . LYS A 1 171 ? -10.135 4.153 -3.856 1.00 92.44 171 LYS A CA 1
ATOM 1407 C C . LYS A 1 171 ? -9.484 2.994 -4.606 1.00 92.44 171 LYS A C 1
ATOM 1409 O O . LYS A 1 171 ? -9.913 1.853 -4.476 1.00 92.44 171 LYS A O 1
ATOM 1414 N N . THR A 1 172 ? -8.474 3.296 -5.417 1.00 92.06 172 THR A N 1
ATOM 1415 C CA . THR A 1 172 ? -7.742 2.289 -6.189 1.00 92.06 172 THR A CA 1
ATOM 1416 C C . THR A 1 172 ? -6.819 1.468 -5.298 1.00 92.06 172 THR A C 1
ATOM 1418 O O . THR A 1 172 ? -6.702 0.259 -5.490 1.00 92.06 172 THR A O 1
ATOM 1421 N N . ASN A 1 173 ? -6.162 2.114 -4.335 1.00 91.56 173 ASN A N 1
ATOM 1422 C CA . ASN A 1 173 ? -5.311 1.458 -3.360 1.00 91.56 173 ASN A CA 1
ATOM 1423 C C . ASN A 1 173 ? -5.324 2.214 -2.011 1.00 91.56 173 ASN A C 1
ATOM 1425 O O . ASN A 1 173 ? -4.660 3.250 -1.869 1.00 91.56 173 ASN A O 1
ATOM 1429 N N . PRO A 1 174 ? -6.014 1.680 -0.984 1.00 91.69 174 PRO A N 1
ATOM 1430 C CA . PRO A 1 174 ? -6.105 2.303 0.337 1.00 91.69 174 PRO A CA 1
ATOM 1431 C C . PRO A 1 174 ? -4.768 2.582 1.028 1.00 91.69 174 PRO A C 1
ATOM 1433 O O . PRO A 1 174 ? -4.709 3.453 1.897 1.00 91.69 174 PRO A O 1
ATOM 1436 N N . THR A 1 175 ? -3.677 1.902 0.649 1.00 90.81 175 THR A N 1
ATOM 1437 C CA . THR A 1 175 ? -2.358 2.139 1.260 1.00 90.81 175 THR A CA 1
ATOM 1438 C C . THR A 1 175 ? -1.768 3.507 0.917 1.00 90.81 175 THR A C 1
ATOM 1440 O O . THR A 1 175 ? -0.735 3.867 1.474 1.00 90.81 175 THR A O 1
ATOM 1443 N N . VAL A 1 176 ? -2.392 4.264 0.010 1.00 94.62 176 VAL A N 1
ATOM 1444 C CA . VAL A 1 176 ? -2.047 5.665 -0.273 1.00 94.62 176 VAL A CA 1
ATOM 1445 C C . VAL A 1 176 ? -2.449 6.583 0.889 1.00 94.62 176 VAL A C 1
ATOM 1447 O O . VAL A 1 176 ? -1.752 7.551 1.175 1.00 94.62 176 VAL A O 1
ATOM 1450 N N . TRP A 1 177 ? -3.527 6.274 1.620 1.00 94.81 177 TRP A N 1
ATOM 1451 C CA . TRP A 1 177 ? -4.072 7.158 2.660 1.00 94.81 177 TRP A CA 1
ATOM 1452 C C . TRP A 1 177 ? -3.051 7.669 3.698 1.00 94.81 177 TRP A C 1
ATOM 1454 O O . TRP A 1 177 ? -3.015 8.877 3.955 1.00 94.81 177 TRP A O 1
ATOM 1464 N N . PRO A 1 178 ? -2.199 6.817 4.307 1.00 92.12 178 PRO A N 1
ATOM 1465 C CA . PRO A 1 178 ? -1.257 7.254 5.337 1.00 92.12 178 PRO A CA 1
ATOM 1466 C C . PRO A 1 178 ? -0.290 8.325 4.842 1.00 92.12 178 PRO A C 1
ATOM 1468 O O . PRO A 1 178 ? 0.202 9.117 5.646 1.00 92.12 178 PRO A O 1
ATOM 1471 N N . THR A 1 179 ? -0.034 8.350 3.534 1.00 92.00 179 THR A N 1
ATOM 1472 C CA . THR A 1 179 ? 0.994 9.175 2.913 1.00 92.00 179 THR A CA 1
ATOM 1473 C C . THR A 1 179 ? 0.493 10.554 2.480 1.00 92.00 179 THR A C 1
ATOM 1475 O O . THR A 1 179 ? 1.305 11.422 2.158 1.00 92.00 179 THR A O 1
ATOM 1478 N N . LEU A 1 180 ? -0.825 10.775 2.525 1.00 94.25 180 LEU A N 1
ATOM 1479 C CA . LEU A 1 180 ? -1.447 12.069 2.253 1.00 94.25 180 LEU A CA 1
ATOM 1480 C C . LEU A 1 180 ? -1.079 13.099 3.328 1.00 94.25 180 LEU A C 1
ATOM 1482 O O . LEU A 1 180 ? -0.905 12.753 4.504 1.00 94.25 180 LEU A O 1
ATOM 1486 N N . SER A 1 181 ? -1.016 14.372 2.936 1.00 93.31 181 SER A N 1
ATOM 1487 C CA . SER A 1 181 ? -0.826 15.464 3.890 1.00 93.31 181 SER A CA 1
ATOM 1488 C C . SER A 1 181 ? -2.064 15.654 4.769 1.00 93.31 181 SER A C 1
ATOM 1490 O O . SER A 1 181 ? -3.180 15.284 4.391 1.00 93.31 181 SER A O 1
ATOM 1492 N N . ASP A 1 182 ? -1.877 16.251 5.945 1.00 93.19 182 ASP A N 1
ATOM 1493 C CA . ASP A 1 182 ? -2.977 16.516 6.875 1.00 93.19 182 ASP A CA 1
ATOM 1494 C C . ASP A 1 182 ? -3.985 17.517 6.292 1.00 93.19 182 ASP A C 1
ATOM 1496 O O . ASP A 1 182 ? -5.182 17.408 6.561 1.00 93.19 182 ASP A O 1
ATOM 1500 N N . GLU A 1 183 ? -3.534 18.454 5.449 1.00 92.94 183 GLU A N 1
ATOM 1501 C CA . GLU A 1 183 ? -4.412 19.389 4.739 1.00 92.94 183 GLU A CA 1
ATOM 1502 C C . GLU A 1 183 ? -5.365 18.657 3.791 1.00 92.94 183 GLU A C 1
ATOM 1504 O O . GLU A 1 183 ? -6.562 18.933 3.816 1.00 92.94 183 GLU A O 1
ATOM 1509 N N . VAL A 1 184 ? -4.854 17.701 3.006 1.00 94.50 184 VAL A N 1
ATOM 1510 C CA . VAL A 1 184 ? -5.671 16.901 2.083 1.00 94.50 184 VAL A CA 1
ATOM 1511 C C . VAL A 1 184 ? -6.606 15.976 2.857 1.00 94.50 184 VAL A C 1
ATOM 1513 O O . VAL A 1 184 ? -7.792 15.925 2.555 1.00 94.50 184 VAL A O 1
ATOM 1516 N N . LYS A 1 185 ? -6.112 15.292 3.900 1.00 93.94 185 LYS A N 1
ATOM 1517 C CA . LYS A 1 185 ? -6.941 14.428 4.766 1.00 93.94 185 LYS A CA 1
ATOM 1518 C C . LYS A 1 185 ? -8.092 15.191 5.428 1.00 93.94 185 LYS A C 1
ATOM 1520 O O . LYS A 1 185 ? -9.153 14.616 5.651 1.00 93.94 185 LYS A O 1
ATOM 1525 N N . SER A 1 186 ? -7.878 16.469 5.741 1.00 92.38 186 SER A N 1
ATOM 1526 C CA . SER A 1 186 ? -8.879 17.340 6.366 1.00 92.38 186 SER A CA 1
ATOM 1527 C C . SER A 1 186 ? -9.919 17.884 5.384 1.00 92.38 186 SER A C 1
ATOM 1529 O O . SER A 1 186 ? -10.874 18.532 5.823 1.00 92.38 186 SER A O 1
ATOM 1531 N N . ASP A 1 187 ? -9.751 17.662 4.077 1.00 94.88 187 ASP A N 1
ATOM 1532 C CA . ASP A 1 187 ? -10.727 18.097 3.088 1.00 94.88 187 ASP A CA 1
ATOM 1533 C C . ASP A 1 187 ? -12.066 17.351 3.293 1.00 94.88 187 ASP A C 1
ATOM 1535 O O . ASP A 1 187 ? -12.081 16.121 3.416 1.00 94.88 187 ASP A O 1
ATOM 1539 N N . PRO A 1 188 ? -13.212 18.058 3.353 1.00 91.81 188 PRO A N 1
ATOM 1540 C CA . PRO A 1 188 ? -14.518 17.434 3.554 1.00 91.81 188 PRO A CA 1
ATOM 1541 C C . PRO A 1 188 ? -14.876 16.351 2.529 1.00 91.81 188 PRO A C 1
ATOM 1543 O O . PRO A 1 188 ? -15.603 15.414 2.871 1.00 91.81 188 PRO A O 1
ATOM 1546 N N . ASP A 1 189 ? -14.365 16.443 1.301 1.00 90.25 189 ASP A N 1
ATOM 1547 C CA . ASP A 1 189 ? -14.663 15.483 0.236 1.00 90.25 189 ASP A CA 1
ATOM 1548 C C . ASP A 1 189 ? -13.918 14.145 0.432 1.00 90.25 189 ASP A C 1
ATOM 1550 O O . ASP A 1 189 ? -14.280 13.133 -0.174 1.00 90.25 189 ASP A O 1
ATOM 1554 N N . MET A 1 190 ? -12.943 14.077 1.351 1.00 93.94 190 MET A N 1
ATOM 1555 C CA . MET A 1 190 ? -12.250 12.830 1.709 1.00 93.94 190 MET A CA 1
ATOM 1556 C C . MET A 1 190 ? -13.096 11.874 2.562 1.00 93.94 190 MET A C 1
ATOM 1558 O O . MET A 1 190 ? -12.702 10.725 2.775 1.00 93.94 190 MET A O 1
ATOM 1562 N N . GLN A 1 191 ? -14.285 12.286 3.011 1.00 90.88 191 GLN A N 1
ATOM 1563 C CA . GLN A 1 191 ? -15.207 11.406 3.740 1.00 90.88 191 GLN A CA 1
ATOM 1564 C C . GLN A 1 191 ? -15.651 10.195 2.907 1.00 90.88 191 GLN A C 1
ATOM 1566 O O . GLN A 1 191 ? -15.802 9.098 3.444 1.00 90.88 191 GLN A O 1
ATOM 1571 N N . GLU A 1 192 ? -15.821 10.365 1.593 1.00 90.12 192 GLU A N 1
ATOM 1572 C CA . GLU A 1 192 ? -16.140 9.250 0.693 1.00 90.12 192 GLU A CA 1
ATOM 1573 C C . GLU A 1 192 ? -14.984 8.240 0.636 1.00 90.12 192 GLU A C 1
ATOM 1575 O O . GLU A 1 192 ? -15.213 7.034 0.722 1.00 90.12 192 GLU A O 1
ATOM 1580 N N . ALA A 1 193 ? -13.738 8.726 0.613 1.00 93.25 193 ALA A N 1
ATOM 1581 C CA . ALA A 1 193 ? -12.549 7.879 0.588 1.00 93.25 193 ALA A CA 1
ATOM 1582 C C . ALA A 1 193 ? -12.433 7.003 1.847 1.00 93.25 193 ALA A C 1
ATOM 1584 O O . ALA A 1 193 ? -12.083 5.830 1.749 1.00 93.25 193 ALA A O 1
ATOM 1585 N N . LEU A 1 194 ? -12.789 7.523 3.029 1.00 93.69 194 LEU A N 1
ATOM 1586 C CA . LEU A 1 194 ? -12.861 6.713 4.254 1.00 93.69 194 LEU A CA 1
ATOM 1587 C C . LEU A 1 194 ? -13.868 5.558 4.114 1.00 93.69 194 LEU A C 1
ATOM 1589 O O . LEU A 1 194 ? -13.616 4.451 4.593 1.00 93.69 194 LEU A O 1
ATOM 1593 N N . GLY A 1 195 ? -15.000 5.794 3.444 1.00 92.75 195 GLY A N 1
ATOM 1594 C CA . GLY A 1 195 ? -15.984 4.757 3.123 1.00 92.75 195 GLY A CA 1
ATOM 1595 C C . GLY A 1 195 ? -15.442 3.692 2.163 1.00 92.75 195 GLY A C 1
ATOM 1596 O O . GLY A 1 195 ? -15.659 2.497 2.388 1.00 92.75 195 GLY A O 1
ATOM 1597 N N . ASP A 1 196 ? -14.690 4.108 1.143 1.00 91.06 196 ASP A N 1
ATOM 1598 C CA . ASP A 1 196 ? -14.015 3.198 0.211 1.00 91.06 196 ASP A CA 1
ATOM 1599 C C . ASP A 1 196 ? -12.984 2.317 0.942 1.00 91.06 196 ASP A C 1
ATOM 1601 O O . ASP A 1 196 ? -12.986 1.100 0.758 1.00 91.06 196 ASP A O 1
ATOM 1605 N N . ILE A 1 197 ? -12.185 2.884 1.858 1.00 93.44 197 ILE A N 1
ATOM 1606 C CA . ILE A 1 197 ? -11.222 2.126 2.681 1.00 93.44 197 ILE A CA 1
ATOM 1607 C C . ILE A 1 197 ? -11.936 1.058 3.527 1.00 93.44 197 ILE A C 1
ATOM 1609 O O . ILE A 1 197 ? -11.510 -0.101 3.547 1.00 93.44 197 ILE A O 1
ATOM 1613 N N . LYS A 1 198 ? -13.041 1.415 4.204 1.00 92.62 198 LYS A N 1
ATOM 1614 C CA . LYS A 1 198 ? -13.842 0.452 4.990 1.00 92.62 198 LYS A CA 1
ATOM 1615 C C . LYS A 1 198 ? -14.368 -0.684 4.118 1.00 92.62 198 LYS A C 1
ATOM 1617 O O . LYS A 1 198 ? -14.344 -1.843 4.537 1.00 92.62 198 LYS A O 1
ATOM 1622 N N . THR A 1 199 ? -14.860 -0.344 2.928 1.00 91.12 199 THR A N 1
ATOM 1623 C CA . THR A 1 199 ? -15.432 -1.301 1.974 1.00 91.12 199 THR A CA 1
ATOM 1624 C C . THR A 1 199 ? -14.368 -2.268 1.475 1.00 91.12 199 THR A C 1
ATOM 1626 O O . THR A 1 199 ? -14.591 -3.476 1.525 1.00 91.12 199 THR A O 1
ATOM 1629 N N . TYR A 1 200 ? -13.207 -1.748 1.074 1.00 89.56 200 TYR A N 1
ATOM 1630 C CA . TYR A 1 200 ? -12.079 -2.543 0.598 1.00 89.56 200 TYR A CA 1
ATOM 1631 C C . TYR A 1 200 ? -11.622 -3.551 1.656 1.00 89.56 200 TYR A C 1
ATOM 1633 O O . TYR A 1 200 ? -11.596 -4.752 1.410 1.00 89.56 200 TYR A O 1
ATOM 1641 N N . ILE A 1 201 ? -11.359 -3.093 2.883 1.00 87.44 201 ILE A N 1
ATOM 1642 C CA . ILE A 1 201 ? -10.882 -3.975 3.961 1.00 87.44 201 ILE A CA 1
ATOM 1643 C C . ILE A 1 201 ? -11.929 -5.029 4.346 1.00 87.44 201 ILE A C 1
ATOM 1645 O O . ILE A 1 201 ? -11.575 -6.138 4.734 1.00 87.44 201 ILE A O 1
ATOM 1649 N N . SER A 1 202 ? -13.219 -4.707 4.226 1.00 87.31 202 SER A N 1
ATOM 1650 C CA . SER A 1 202 ? -14.299 -5.635 4.581 1.00 87.31 202 SER A CA 1
ATOM 1651 C C . SER A 1 202 ? -14.600 -6.693 3.516 1.00 87.31 202 SER A C 1
ATOM 1653 O O . SER A 1 202 ? -15.212 -7.707 3.861 1.00 87.31 202 SER A O 1
ATOM 1655 N N . ASN A 1 203 ? -14.256 -6.438 2.248 1.00 87.81 203 ASN A N 1
ATOM 1656 C CA . ASN A 1 203 ? -14.724 -7.235 1.108 1.00 87.81 203 ASN A CA 1
ATOM 1657 C C . ASN A 1 203 ? -13.604 -7.757 0.199 1.00 87.81 203 ASN A C 1
ATOM 1659 O O . ASN A 1 203 ? -13.744 -8.854 -0.337 1.00 87.81 203 ASN A O 1
ATOM 1663 N N . ASP A 1 204 ? -12.534 -6.984 0.007 1.00 87.00 204 ASP A N 1
ATOM 1664 C CA . ASP A 1 204 ? -11.484 -7.275 -0.977 1.00 87.00 204 ASP A CA 1
ATOM 1665 C C . ASP A 1 204 ? -10.267 -7.974 -0.352 1.00 87.00 204 ASP A C 1
ATOM 1667 O O . ASP A 1 204 ? -9.498 -8.619 -1.064 1.00 87.00 204 ASP A O 1
ATOM 1671 N N . ILE A 1 205 ? -10.109 -7.899 0.975 1.00 84.81 205 ILE A N 1
ATOM 1672 C CA . ILE A 1 205 ? -9.086 -8.643 1.720 1.00 84.81 205 ILE A CA 1
ATOM 1673 C C . ILE A 1 205 ? -9.711 -9.936 2.268 1.00 84.81 205 ILE A C 1
ATOM 1675 O O . ILE A 1 205 ? -10.667 -9.858 3.048 1.00 84.81 205 ILE A O 1
ATOM 1679 N N . PRO A 1 206 ? -9.194 -11.127 1.910 1.00 87.38 206 PRO A N 1
ATOM 1680 C CA . PRO A 1 206 ? -9.621 -12.379 2.527 1.00 87.38 206 PRO A CA 1
ATOM 1681 C C . PRO A 1 206 ? -9.376 -12.341 4.039 1.00 87.38 206 PRO A C 1
ATOM 1683 O O . PRO A 1 206 ? -8.276 -12.031 4.489 1.00 87.38 206 PRO A O 1
ATOM 1686 N N . LEU A 1 207 ? -10.387 -12.669 4.843 1.00 83.38 207 LEU A N 1
ATOM 1687 C CA . LEU A 1 207 ? -10.290 -12.573 6.307 1.00 83.38 207 LEU A CA 1
ATOM 1688 C C . LEU A 1 207 ? -9.292 -13.575 6.902 1.00 83.38 207 LEU A C 1
ATOM 1690 O O . LEU A 1 207 ? -8.803 -13.371 8.011 1.00 83.38 207 LEU A O 1
ATOM 1694 N N . GLU A 1 208 ? -9.020 -14.658 6.181 1.00 83.50 208 GLU A N 1
ATOM 1695 C CA . GLU A 1 208 ? -8.021 -15.672 6.498 1.00 83.50 208 GLU A CA 1
ATOM 1696 C C . GLU A 1 208 ? -6.581 -15.256 6.151 1.00 83.50 208 GLU A C 1
ATOM 1698 O O . GLU A 1 208 ? -5.642 -15.858 6.675 1.00 83.50 208 GLU A O 1
ATOM 1703 N N . ASP A 1 209 ? -6.394 -14.235 5.306 1.00 88.00 209 ASP A N 1
ATOM 1704 C CA . ASP A 1 209 ? -5.078 -13.693 4.962 1.00 88.00 209 ASP A CA 1
ATOM 1705 C C . ASP A 1 209 ? -4.639 -12.686 6.032 1.00 88.00 209 ASP A C 1
ATOM 1707 O O . ASP A 1 209 ? -4.788 -11.469 5.907 1.00 88.00 209 ASP A O 1
ATOM 1711 N N . LEU A 1 210 ? -4.148 -13.227 7.148 1.00 84.06 210 LEU A N 1
ATOM 1712 C CA . LEU A 1 210 ? -3.765 -12.430 8.311 1.00 84.06 210 LEU A CA 1
ATOM 1713 C C . LEU A 1 210 ? -2.591 -11.486 8.030 1.00 84.06 210 LEU A C 1
ATOM 1715 O O . LEU A 1 210 ? -2.520 -10.439 8.668 1.00 84.06 210 LEU A O 1
ATOM 1719 N N . ASP A 1 211 ? -1.701 -11.820 7.091 1.00 86.25 211 ASP A N 1
ATOM 1720 C CA . ASP A 1 211 ? -0.547 -10.981 6.750 1.00 86.25 211 ASP A CA 1
ATOM 1721 C C . ASP A 1 211 ? -0.989 -9.729 5.976 1.00 86.25 211 ASP A C 1
ATOM 1723 O O . ASP A 1 211 ? -0.573 -8.611 6.300 1.00 86.25 211 ASP A O 1
ATOM 1727 N N . GLU A 1 212 ? -1.879 -9.883 4.991 1.00 84.25 212 GLU A N 1
ATOM 1728 C CA . GLU A 1 212 ? -2.471 -8.730 4.305 1.00 84.25 212 GLU A CA 1
ATOM 1729 C C . GLU A 1 212 ? -3.389 -7.942 5.245 1.00 84.25 212 GLU A C 1
ATOM 1731 O O . GLU A 1 212 ? -3.314 -6.711 5.301 1.00 84.25 212 GLU A O 1
ATOM 1736 N N . LEU A 1 213 ? -4.200 -8.615 6.066 1.00 86.25 213 LEU A N 1
ATOM 1737 C CA . LEU A 1 213 ? -5.062 -7.918 7.016 1.00 86.25 213 LEU A CA 1
ATOM 1738 C C . LEU A 1 213 ? -4.253 -7.091 8.030 1.00 86.25 213 LEU A C 1
ATOM 1740 O O . LEU A 1 213 ? -4.609 -5.940 8.295 1.00 86.25 213 LEU A O 1
ATOM 1744 N N . ASP A 1 214 ? -3.153 -7.630 8.558 1.00 86.31 214 ASP A N 1
ATOM 1745 C CA . ASP A 1 214 ? -2.190 -6.919 9.408 1.00 86.31 214 ASP A CA 1
ATOM 1746 C C . ASP A 1 214 ? -1.648 -5.670 8.723 1.00 86.31 214 ASP A C 1
ATOM 1748 O O . ASP A 1 214 ? -1.716 -4.568 9.284 1.00 86.31 214 ASP A O 1
ATOM 1752 N N . ARG A 1 215 ? -1.180 -5.825 7.483 1.00 85.94 215 ARG A N 1
ATOM 1753 C CA . ARG A 1 215 ? -0.651 -4.722 6.686 1.00 85.94 215 ARG A CA 1
ATOM 1754 C C . ARG A 1 215 ? -1.672 -3.596 6.537 1.00 85.94 215 ARG A C 1
ATOM 1756 O O . ARG A 1 215 ? -1.325 -2.441 6.780 1.00 85.94 215 ARG A O 1
ATOM 1763 N N . TYR A 1 216 ? -2.916 -3.897 6.166 1.00 87.44 216 TYR A N 1
ATOM 1764 C CA . TYR A 1 216 ? -3.936 -2.862 5.965 1.00 87.44 216 TYR A CA 1
ATOM 1765 C C . TYR A 1 216 ? -4.450 -2.270 7.279 1.00 87.44 216 TYR A C 1
ATOM 1767 O O . TYR A 1 216 ? -4.589 -1.050 7.377 1.00 87.44 216 TYR A O 1
ATOM 1775 N N . CYS A 1 217 ? -4.662 -3.080 8.319 1.00 88.56 217 CYS A N 1
ATOM 1776 C CA . CYS A 1 217 ? -5.100 -2.570 9.621 1.00 88.56 217 CYS A CA 1
ATOM 1777 C C . CYS A 1 217 ? -4.070 -1.606 10.242 1.00 88.56 217 CYS A C 1
ATOM 1779 O O . CYS A 1 217 ? -4.445 -0.603 10.862 1.00 88.56 217 CYS A O 1
ATOM 1781 N N . LYS A 1 218 ? -2.768 -1.830 10.009 1.00 88.19 218 LYS A N 1
ATOM 1782 C CA . LYS A 1 218 ? -1.682 -0.902 10.392 1.00 88.19 218 LYS A CA 1
ATOM 1783 C C . LYS A 1 218 ? -1.718 0.441 9.669 1.00 88.19 218 LYS A C 1
ATOM 1785 O O . LYS A 1 218 ? -1.199 1.421 10.204 1.00 88.19 218 LYS A O 1
ATOM 1790 N N . LEU A 1 219 ? -2.342 0.503 8.501 1.00 88.44 219 LEU A N 1
ATOM 1791 C CA . LEU A 1 219 ? -2.428 1.703 7.670 1.00 88.44 219 LEU A CA 1
ATOM 1792 C C . LEU A 1 219 ? -3.802 2.382 7.750 1.00 88.44 219 LEU A C 1
ATOM 1794 O O . LEU A 1 219 ? -4.012 3.409 7.110 1.00 88.44 219 LEU A O 1
ATOM 1798 N N . LEU A 1 220 ? -4.728 1.836 8.544 1.00 91.50 220 LEU A N 1
ATOM 1799 C CA . LEU A 1 220 ? -6.053 2.416 8.713 1.00 91.50 220 LEU A CA 1
ATOM 1800 C C . LEU A 1 220 ? -5.997 3.853 9.274 1.00 91.50 220 LEU A C 1
ATOM 1802 O O . LEU A 1 220 ? -5.269 4.092 10.242 1.00 91.50 220 LEU A O 1
ATOM 1806 N N . PRO A 1 221 ? -6.816 4.773 8.726 1.00 93.50 221 PRO A N 1
ATOM 1807 C CA . PRO A 1 221 ? -7.093 6.073 9.326 1.00 93.50 221 PRO A CA 1
ATOM 1808 C C . PRO A 1 221 ? -7.566 5.942 10.777 1.00 93.50 221 PRO A C 1
ATOM 1810 O O . PRO A 1 221 ? -8.338 5.033 11.109 1.00 93.50 221 PRO A O 1
ATOM 1813 N N . ASP A 1 222 ? -7.178 6.891 11.627 1.00 92.56 222 ASP A N 1
ATOM 1814 C CA . ASP A 1 222 ? -7.618 6.922 13.024 1.00 92.56 222 ASP A CA 1
ATOM 1815 C C . ASP A 1 222 ? -9.139 7.099 13.134 1.00 92.56 222 ASP A C 1
ATOM 1817 O O . ASP A 1 222 ? -9.757 6.550 14.047 1.00 92.56 222 ASP A O 1
ATOM 1821 N N . GLU A 1 223 ? -9.763 7.783 12.176 1.00 93.50 223 GLU A N 1
ATOM 1822 C CA . GLU A 1 223 ? -11.215 7.919 12.057 1.00 93.50 223 GLU A CA 1
ATOM 1823 C C . GLU A 1 223 ? -11.900 6.555 11.934 1.00 93.50 223 GLU A C 1
ATOM 1825 O O . GLU A 1 223 ? -12.944 6.343 12.541 1.00 93.50 223 GLU A O 1
ATOM 1830 N N . ILE A 1 224 ? -11.304 5.616 11.190 1.00 95.19 224 ILE A N 1
ATOM 1831 C CA . ILE A 1 224 ? -11.840 4.257 11.020 1.00 95.19 224 ILE A CA 1
ATOM 1832 C C . ILE A 1 224 ? -11.515 3.398 12.241 1.00 95.19 224 ILE A C 1
ATOM 1834 O O . ILE A 1 224 ? -12.371 2.656 12.717 1.00 95.19 224 ILE A O 1
ATOM 1838 N N . ARG A 1 225 ? -10.302 3.517 12.792 1.00 94.06 225 ARG A N 1
ATOM 1839 C CA . ARG A 1 225 ? -9.900 2.790 14.010 1.00 94.06 225 ARG A CA 1
ATOM 1840 C C . ARG A 1 225 ? -10.753 3.127 15.225 1.00 94.06 225 ARG A C 1
ATOM 1842 O O . ARG A 1 225 ? -10.861 2.309 16.134 1.00 94.06 225 ARG A O 1
ATOM 1849 N N . ASN A 1 226 ? -11.314 4.331 15.253 1.00 95.06 226 ASN A N 1
ATOM 1850 C CA . ASN A 1 226 ? -12.204 4.812 16.303 1.00 95.06 226 ASN A CA 1
ATOM 1851 C C . ASN A 1 226 ? -13.685 4.792 15.888 1.00 95.06 226 ASN A C 1
ATOM 1853 O O . ASN A 1 226 ? -14.537 5.269 16.637 1.00 95.06 226 ASN A O 1
ATOM 1857 N N . ASP A 1 227 ? -14.015 4.235 14.722 1.00 96.00 227 ASP A N 1
ATOM 1858 C CA . ASP A 1 227 ? -15.398 4.074 14.297 1.00 96.00 227 ASP A CA 1
ATOM 1859 C C . ASP A 1 227 ? -16.006 2.839 14.964 1.00 96.00 227 ASP A C 1
ATOM 1861 O O . ASP A 1 227 ? -15.675 1.695 14.643 1.00 96.00 227 ASP A O 1
ATOM 1865 N N . LYS A 1 228 ? -16.920 3.085 15.902 1.00 95.19 228 LYS A N 1
ATOM 1866 C CA . LYS A 1 228 ? -17.608 2.036 16.652 1.00 95.19 228 LYS A CA 1
ATOM 1867 C C . LYS A 1 228 ? -18.425 1.100 15.759 1.00 95.19 228 LYS A C 1
ATOM 1869 O O . LYS A 1 228 ? -18.366 -0.108 15.962 1.00 95.19 228 LYS A O 1
ATOM 1874 N N . GLU A 1 229 ? -19.190 1.632 14.807 1.00 94.56 229 GLU A N 1
ATOM 1875 C CA . GLU A 1 229 ? -20.059 0.807 13.955 1.00 94.56 229 GLU A CA 1
ATOM 1876 C C . GLU A 1 229 ? -19.216 -0.109 13.065 1.00 94.56 229 GLU A C 1
ATOM 1878 O O . GLU A 1 229 ? -19.520 -1.295 12.913 1.00 94.56 229 GLU A O 1
ATOM 1883 N N . PHE A 1 230 ? -18.116 0.424 12.527 1.00 94.25 230 PHE A N 1
ATOM 1884 C CA . PHE A 1 230 ? -17.142 -0.368 11.784 1.00 94.25 230 PHE A CA 1
ATOM 1885 C C . PHE A 1 230 ? -16.493 -1.436 12.669 1.00 94.25 230 PHE A C 1
ATOM 1887 O O . PHE A 1 230 ? -16.447 -2.598 12.269 1.00 94.25 230 PHE A O 1
ATOM 1894 N N . ALA A 1 231 ? -16.035 -1.068 13.870 1.00 93.88 231 ALA A N 1
ATOM 1895 C CA . ALA A 1 231 ? -15.410 -1.994 14.808 1.00 93.88 231 ALA A CA 1
ATOM 1896 C C . ALA A 1 231 ? -16.346 -3.152 15.167 1.00 93.88 231 ALA A C 1
ATOM 1898 O O . ALA A 1 231 ? -15.965 -4.309 15.019 1.00 93.88 231 ALA A O 1
ATOM 1899 N N . GLU A 1 232 ? -17.583 -2.864 15.574 1.00 92.31 232 GLU A N 1
ATOM 1900 C CA . GLU A 1 232 ? -18.578 -3.891 15.898 1.00 92.31 232 GLU A CA 1
ATOM 1901 C C . GLU A 1 232 ? -18.848 -4.807 14.700 1.00 92.31 232 GLU A C 1
ATOM 1903 O O . GLU A 1 232 ? -18.847 -6.029 14.847 1.00 92.31 232 GLU A O 1
ATOM 1908 N N . HIS A 1 233 ? -19.017 -4.243 13.499 1.00 90.50 233 HIS A N 1
ATOM 1909 C CA . HIS A 1 233 ? -19.237 -5.043 12.297 1.00 90.50 233 HIS A CA 1
ATOM 1910 C C . HIS A 1 233 ? -18.038 -5.939 11.968 1.00 90.50 233 HIS A C 1
ATOM 1912 O O . HIS A 1 233 ? -18.215 -7.129 11.702 1.00 90.50 233 HIS A O 1
ATOM 1918 N N . PHE A 1 234 ? -16.824 -5.390 11.980 1.00 89.19 234 PHE A N 1
ATOM 1919 C CA . PHE A 1 234 ? -15.618 -6.125 11.615 1.00 89.19 234 PHE A CA 1
ATOM 1920 C C . PHE A 1 234 ? -15.311 -7.232 12.628 1.00 89.19 234 PHE A C 1
ATOM 1922 O O . PHE A 1 234 ? -15.025 -8.368 12.244 1.00 89.19 234 PHE A O 1
ATOM 1929 N N . LEU A 1 235 ? -15.469 -6.934 13.920 1.00 89.00 235 LEU A N 1
ATOM 1930 C CA . LEU A 1 235 ? -15.262 -7.887 15.005 1.00 89.00 235 LEU A CA 1
ATOM 1931 C C . LEU A 1 235 ? -16.226 -9.068 14.955 1.00 89.00 235 LEU A C 1
ATOM 1933 O O . LEU A 1 235 ? -15.850 -10.134 15.412 1.00 89.00 235 LEU A O 1
ATOM 1937 N N . THR A 1 236 ? -17.406 -8.955 14.337 1.00 86.06 236 THR A N 1
ATOM 1938 C CA . THR A 1 236 ? -18.278 -10.133 14.134 1.00 86.06 236 THR A CA 1
ATOM 1939 C C . THR A 1 236 ? -17.677 -11.175 13.185 1.00 86.06 236 THR A C 1
ATOM 1941 O O . THR A 1 236 ? -18.099 -12.332 13.178 1.00 86.06 236 THR A O 1
ATOM 1944 N N . LYS A 1 237 ? -16.710 -10.763 12.359 1.00 84.00 237 LYS A N 1
ATOM 1945 C CA . LYS A 1 237 ? -16.093 -11.586 11.318 1.00 84.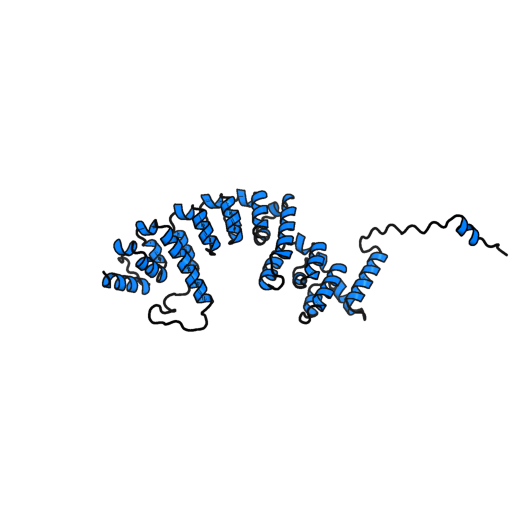00 237 LYS A CA 1
ATOM 1946 C C . LYS A 1 237 ? -14.670 -11.994 11.678 1.00 84.00 237 LYS A C 1
ATOM 1948 O O . LYS A 1 237 ? -14.267 -13.110 11.365 1.00 84.00 237 LYS A O 1
ATOM 1953 N N . ASN A 1 238 ? -13.906 -11.090 12.292 1.00 83.19 238 ASN A N 1
ATOM 1954 C CA . ASN A 1 238 ? -12.506 -11.326 12.608 1.00 83.19 238 ASN A CA 1
ATOM 1955 C C . ASN A 1 238 ? -12.051 -10.504 13.829 1.00 83.19 238 ASN A C 1
ATOM 1957 O O . ASN A 1 238 ? -12.073 -9.273 13.827 1.00 83.19 238 ASN A O 1
ATOM 1961 N N . TYR A 1 239 ? -11.590 -11.202 14.866 1.00 81.81 239 TYR A N 1
ATOM 1962 C CA . TYR A 1 239 ? -11.085 -10.623 16.113 1.00 81.81 239 TYR A CA 1
ATOM 1963 C C . TYR A 1 239 ? -9.775 -9.842 15.934 1.00 81.81 239 TYR A C 1
ATOM 1965 O O . TYR A 1 239 ? -9.381 -9.087 16.817 1.00 81.81 239 TYR A O 1
ATOM 1973 N N . TYR A 1 240 ? -9.061 -10.022 14.824 1.00 81.50 240 TYR A N 1
ATOM 1974 C CA . TYR A 1 240 ? -7.732 -9.450 14.615 1.00 81.50 240 TYR A CA 1
ATOM 1975 C C . TYR A 1 240 ? -7.730 -7.914 14.666 1.00 81.50 240 TYR A C 1
ATOM 1977 O O . TYR A 1 240 ? -6.756 -7.298 15.100 1.00 81.50 240 TYR A O 1
ATOM 1985 N N . PHE A 1 241 ? -8.860 -7.283 14.327 1.00 87.31 241 PHE A N 1
ATOM 1986 C CA . PHE A 1 241 ? -9.026 -5.835 14.439 1.00 87.31 241 PHE A CA 1
ATOM 1987 C C . PHE A 1 241 ? -8.889 -5.312 15.877 1.00 87.31 241 PHE A C 1
ATOM 1989 O O . PHE A 1 241 ? -8.529 -4.147 16.039 1.00 87.31 241 PHE A O 1
ATOM 1996 N N . LEU A 1 242 ? -9.072 -6.147 16.919 1.00 88.75 242 LEU A N 1
ATOM 1997 C CA . LEU A 1 242 ? -8.871 -5.735 18.318 1.00 88.75 242 LEU A CA 1
ATOM 1998 C C . LEU A 1 242 ? -7.527 -5.029 18.525 1.00 88.75 242 LEU A C 1
ATOM 2000 O O . LEU A 1 242 ? -7.465 -4.026 19.231 1.00 88.75 242 LEU A O 1
ATOM 2004 N N . SER A 1 243 ? -6.464 -5.552 17.910 1.00 89.06 243 SER A N 1
ATOM 2005 C CA . SER A 1 243 ? -5.100 -5.031 18.060 1.00 89.06 243 SER A CA 1
ATOM 2006 C C . SER A 1 243 ? -4.868 -3.682 17.378 1.00 89.06 243 SER A C 1
ATOM 2008 O O . SER A 1 243 ? -3.858 -3.030 17.632 1.00 89.06 243 SER A O 1
ATOM 2010 N N . TYR A 1 244 ? -5.812 -3.249 16.542 1.00 90.50 244 TYR A N 1
ATOM 2011 C CA . TYR A 1 244 ? -5.739 -2.027 15.743 1.00 90.50 244 TYR A CA 1
ATOM 2012 C C . TYR A 1 244 ? -6.800 -0.994 16.106 1.00 90.50 244 TYR A C 1
ATOM 2014 O O . TYR A 1 244 ? -6.774 0.113 15.566 1.00 90.50 244 TYR A O 1
ATOM 2022 N N . MET A 1 245 ? -7.715 -1.331 17.018 1.00 92.19 245 MET A N 1
ATOM 2023 C CA . MET A 1 245 ? -8.708 -0.390 17.516 1.00 92.19 245 MET A CA 1
ATOM 2024 C C . MET A 1 245 ? -8.028 0.823 18.145 1.00 92.19 245 MET A C 1
ATOM 2026 O O . MET A 1 245 ? -7.065 0.711 18.913 1.00 92.19 245 MET A O 1
ATOM 2030 N N . GLY A 1 246 ? -8.572 1.994 17.844 1.00 94.00 246 GLY A N 1
ATOM 2031 C CA . GLY A 1 246 ? -8.129 3.235 18.449 1.00 94.00 246 GLY A CA 1
ATOM 2032 C C . GLY A 1 246 ? -8.501 3.294 19.930 1.00 94.00 246 GLY A C 1
ATOM 2033 O O . GLY A 1 246 ? -9.428 2.628 20.401 1.00 94.00 246 GLY A O 1
ATOM 2034 N N . ASP A 1 247 ? -7.767 4.109 20.687 1.00 93.25 247 ASP A N 1
ATOM 2035 C CA . ASP A 1 247 ? -7.889 4.171 22.147 1.00 93.25 247 ASP A CA 1
ATOM 2036 C C . ASP A 1 247 ? -9.299 4.534 22.635 1.00 93.25 247 ASP A C 1
ATOM 2038 O O . ASP A 1 247 ? -9.686 4.126 23.731 1.00 93.25 247 ASP A O 1
ATOM 2042 N N . SER A 1 248 ? -10.090 5.252 21.826 1.00 94.19 248 SER A N 1
ATOM 2043 C CA . SER A 1 248 ? -11.451 5.651 22.206 1.00 94.19 248 SER A CA 1
ATOM 2044 C C . SER A 1 248 ? -12.416 4.470 22.357 1.00 94.19 248 SER A C 1
ATOM 2046 O O . SER A 1 248 ? -13.364 4.564 23.135 1.00 94.19 248 SER A O 1
ATOM 2048 N N . LEU A 1 249 ? -12.158 3.350 21.670 1.00 95.00 249 LEU A N 1
ATOM 2049 C CA . LEU A 1 249 ? -13.019 2.164 21.699 1.00 95.00 249 LEU A CA 1
ATOM 2050 C C . LEU A 1 249 ? -12.602 1.142 22.760 1.00 95.00 249 LEU A C 1
ATOM 2052 O O . LEU A 1 249 ? -13.394 0.273 23.117 1.00 95.00 249 LEU A O 1
ATOM 2056 N N . LYS A 1 250 ? -11.389 1.249 23.318 1.00 92.00 250 LYS A N 1
ATOM 2057 C CA . LYS A 1 250 ? -10.857 0.270 24.286 1.00 92.00 250 LYS A CA 1
ATOM 2058 C C . LYS A 1 250 ? -11.637 0.215 25.602 1.00 92.00 250 LYS A C 1
ATOM 2060 O O . LYS A 1 250 ? -11.511 -0.760 26.340 1.00 92.00 250 LYS A O 1
ATOM 2065 N N . ASP A 1 251 ? -12.402 1.260 25.920 1.00 92.31 251 ASP A N 1
ATOM 2066 C CA . ASP A 1 251 ? -13.285 1.330 27.094 1.00 92.31 251 ASP A CA 1
ATOM 2067 C C . ASP A 1 251 ? -14.780 1.208 26.737 1.00 92.31 251 ASP A C 1
ATOM 2069 O O . ASP A 1 251 ? -15.633 1.336 27.618 1.00 92.31 251 ASP A O 1
ATOM 2073 N N . ASP A 1 252 ? -15.122 0.952 25.468 1.00 94.38 252 ASP A N 1
ATOM 2074 C CA . ASP A 1 252 ? -16.512 0.762 25.053 1.00 94.38 252 ASP A CA 1
ATOM 2075 C C . ASP A 1 252 ? -16.984 -0.660 25.400 1.00 94.38 252 ASP A C 1
ATOM 2077 O O . ASP A 1 252 ? -16.446 -1.667 24.935 1.00 94.38 252 ASP A O 1
ATOM 2081 N N . LEU A 1 253 ? -18.014 -0.744 26.248 1.00 92.75 253 LEU A N 1
ATOM 2082 C CA . LEU A 1 253 ? -18.556 -2.017 26.725 1.00 92.75 253 LEU A CA 1
ATOM 2083 C C . LEU A 1 253 ? -19.223 -2.846 25.618 1.00 92.75 253 LEU A C 1
ATOM 2085 O O . LEU A 1 253 ? -19.220 -4.075 25.704 1.00 92.75 253 LEU A O 1
ATOM 2089 N N . GLU A 1 254 ? -19.836 -2.206 24.619 1.00 93.31 254 GLU A N 1
ATOM 2090 C CA . GLU A 1 254 ? -20.495 -2.911 23.515 1.00 93.31 254 GLU A CA 1
ATOM 2091 C C . GLU A 1 254 ? -19.446 -3.510 22.571 1.00 93.31 254 GLU A C 1
ATOM 2093 O O . GLU A 1 254 ? -19.545 -4.701 22.262 1.00 93.31 254 GLU A O 1
ATOM 2098 N N . VAL A 1 255 ? -18.387 -2.755 22.257 1.00 93.00 255 VAL A N 1
ATOM 2099 C CA . VAL A 1 255 ? -17.220 -3.246 21.501 1.00 93.00 255 VAL A CA 1
ATOM 2100 C C . VAL A 1 255 ? -16.532 -4.393 22.241 1.00 93.00 255 VAL A C 1
ATOM 2102 O O . VAL A 1 255 ? -16.311 -5.450 21.657 1.00 93.00 255 VAL A O 1
ATOM 2105 N N . ALA A 1 256 ? -16.250 -4.239 23.540 1.00 91.25 256 ALA A N 1
ATOM 2106 C CA . ALA A 1 256 ? -15.612 -5.289 24.337 1.00 91.25 256 ALA A CA 1
ATOM 2107 C C . ALA A 1 256 ? -16.438 -6.582 24.389 1.00 91.25 256 ALA A C 1
ATOM 2109 O O . ALA A 1 256 ? -15.886 -7.683 24.381 1.00 91.25 256 ALA A O 1
ATOM 2110 N N . ARG A 1 257 ? -17.770 -6.467 24.426 1.00 90.19 257 ARG A N 1
ATOM 2111 C CA . ARG A 1 257 ? -18.660 -7.632 24.410 1.00 90.19 257 ARG A CA 1
ATOM 2112 C C . ARG A 1 257 ? -18.615 -8.351 23.066 1.00 90.19 257 ARG A C 1
ATOM 2114 O O . ARG A 1 257 ? -18.616 -9.580 23.054 1.00 90.19 257 ARG A O 1
ATOM 2121 N N . GLU A 1 258 ? -18.597 -7.613 21.959 1.00 90.19 258 GLU A N 1
ATOM 2122 C CA . GLU A 1 258 ? -18.538 -8.209 20.621 1.00 90.19 258 GLU A CA 1
ATOM 2123 C C . GLU A 1 258 ? -17.172 -8.839 20.340 1.00 90.19 258 GLU A C 1
ATOM 2125 O O . GLU A 1 258 ? -17.090 -9.983 19.897 1.00 90.19 258 GLU A O 1
ATOM 2130 N N . ALA A 1 259 ? -16.104 -8.144 20.728 1.00 87.31 259 ALA A N 1
ATOM 2131 C CA . ALA A 1 259 ? -14.749 -8.668 20.739 1.00 87.31 259 ALA A CA 1
ATOM 2132 C C . ALA A 1 259 ? -14.658 -10.019 21.466 1.00 87.31 259 ALA A C 1
ATOM 2134 O O . ALA A 1 259 ? -14.093 -10.968 20.926 1.00 87.31 259 ALA A O 1
ATOM 2135 N N . TYR A 1 260 ? -15.249 -10.132 22.661 1.00 85.94 260 TYR A N 1
ATOM 2136 C CA . TYR A 1 260 ? -15.202 -11.372 23.435 1.00 85.94 260 TYR A CA 1
ATOM 2137 C C . TYR A 1 260 ? -15.914 -12.523 22.717 1.00 85.94 260 TYR A C 1
ATOM 2139 O O . TYR A 1 260 ? -15.364 -13.615 22.607 1.00 85.94 260 TYR A O 1
ATOM 2147 N N . ARG A 1 261 ? -17.121 -12.271 22.190 1.00 85.75 261 ARG A N 1
ATOM 2148 C CA . ARG A 1 261 ? -17.897 -13.274 21.440 1.00 85.75 261 ARG A CA 1
ATOM 2149 C C . ARG A 1 261 ? -17.140 -13.801 20.231 1.00 85.75 261 ARG A C 1
ATOM 2151 O O . ARG A 1 261 ? -17.213 -14.990 19.939 1.00 85.75 261 ARG A O 1
ATOM 2158 N N . CYS A 1 262 ? -16.440 -12.912 19.532 1.00 80.69 262 CYS A N 1
ATOM 2159 C CA . CYS A 1 262 ? -15.611 -13.305 18.409 1.00 80.69 262 CYS A CA 1
ATOM 2160 C C . CYS A 1 262 ? -14.451 -14.187 18.876 1.00 80.69 262 CYS A C 1
ATOM 2162 O O . CYS A 1 262 ? -14.303 -15.296 18.376 1.00 80.69 262 CYS A O 1
ATOM 2164 N N . VAL A 1 263 ? -13.687 -13.742 19.882 1.00 76.06 263 VAL A N 1
ATOM 2165 C CA . VAL A 1 263 ? -12.518 -14.464 20.414 1.00 76.06 263 VAL A CA 1
ATOM 2166 C C . VAL A 1 263 ? -12.878 -15.860 20.937 1.00 76.06 263 VAL A C 1
ATOM 2168 O O . VAL A 1 263 ? -12.172 -16.812 20.621 1.00 76.06 263 VAL A O 1
ATOM 2171 N N . GLU A 1 264 ? -13.987 -16.019 21.668 1.00 70.88 264 GLU A N 1
ATOM 2172 C CA . GLU A 1 264 ? -14.461 -17.328 22.159 1.00 70.88 264 GLU A CA 1
ATOM 2173 C C . GLU A 1 264 ? -14.732 -18.321 21.011 1.00 70.88 264 GLU A C 1
ATOM 2175 O O . GLU A 1 264 ? -14.508 -19.525 21.148 1.00 70.88 264 GLU A O 1
ATOM 2180 N N . GLY A 1 265 ? -15.155 -17.819 19.845 1.00 63.59 265 GLY A N 1
ATOM 2181 C CA . GLY A 1 265 ? -15.351 -18.623 18.637 1.00 63.59 265 GLY A CA 1
ATOM 2182 C C . GLY A 1 265 ? -14.057 -19.193 18.041 1.00 63.59 265 GLY A C 1
ATOM 2183 O O . GLY A 1 265 ? -14.110 -20.156 17.273 1.00 63.59 265 GLY A O 1
ATOM 2184 N N . PHE A 1 266 ? -12.896 -18.649 18.410 1.00 63.59 266 PHE A N 1
ATOM 2185 C CA . PHE A 1 266 ? -11.580 -19.066 17.935 1.00 63.59 266 PHE A CA 1
ATOM 2186 C C . PHE A 1 266 ? -10.772 -19.658 19.099 1.00 63.59 266 PHE A C 1
ATOM 2188 O O . PHE A 1 266 ? -10.033 -18.964 19.792 1.00 63.59 266 PHE A O 1
ATOM 2195 N N . TYR A 1 267 ? -10.866 -20.983 19.265 1.00 54.50 267 TYR A N 1
ATOM 2196 C CA . TYR A 1 267 ? -10.236 -21.804 20.320 1.00 54.50 267 TYR A CA 1
ATOM 2197 C C . TYR A 1 267 ? -8.710 -21.629 20.532 1.00 54.50 267 TYR A C 1
ATOM 2199 O O . TYR A 1 267 ? -8.139 -22.273 21.412 1.00 54.50 267 TYR A O 1
ATOM 2207 N N . THR A 1 268 ? -8.029 -20.817 19.721 1.00 51.31 268 THR A N 1
ATOM 2208 C CA . THR A 1 268 ? -6.569 -20.642 19.686 1.00 51.31 268 THR A CA 1
ATOM 2209 C C . THR A 1 268 ? -6.076 -19.264 20.124 1.00 51.31 268 THR A C 1
ATOM 2211 O O . THR A 1 268 ? -4.865 -19.073 20.217 1.00 51.31 268 THR A O 1
ATOM 2214 N N . ILE A 1 269 ? -6.958 -18.297 20.379 1.00 56.38 269 ILE A N 1
ATOM 2215 C CA . ILE A 1 269 ? -6.541 -16.960 20.821 1.00 56.38 269 ILE A CA 1
ATOM 2216 C C . ILE A 1 269 ? -6.413 -16.971 22.339 1.00 56.38 269 ILE A C 1
ATOM 2218 O O . ILE A 1 269 ? -7.345 -17.362 23.041 1.00 56.38 269 ILE A O 1
ATOM 2222 N N . SER A 1 270 ? -5.264 -16.539 22.859 1.00 60.81 270 SER A N 1
ATOM 2223 C CA . SER A 1 270 ? -5.081 -16.410 24.301 1.00 60.81 270 SER A CA 1
ATOM 2224 C C . SER A 1 270 ? -5.961 -15.281 24.848 1.00 60.81 270 SER A C 1
ATOM 2226 O O . SER A 1 270 ? -6.078 -14.218 24.234 1.00 60.81 270 SER A O 1
ATOM 2228 N N . GLU A 1 271 ? -6.535 -15.480 26.041 1.00 66.69 271 GLU A N 1
ATOM 2229 C CA . GLU A 1 271 ? -7.179 -14.417 26.838 1.00 66.69 271 GLU A CA 1
ATOM 2230 C C . GLU A 1 271 ? -6.322 -13.140 26.906 1.00 66.69 271 GLU A C 1
ATOM 2232 O O . GLU A 1 271 ? -6.852 -12.039 27.038 1.00 66.69 271 GLU A O 1
ATOM 2237 N N . GLU A 1 272 ? -5.002 -13.280 26.755 1.00 73.50 272 GLU A N 1
ATOM 2238 C CA . GLU A 1 272 ? -4.031 -12.194 26.682 1.00 73.50 272 GLU A CA 1
ATOM 2239 C C . GLU A 1 272 ? -4.352 -11.206 25.555 1.00 73.50 272 GLU A C 1
ATOM 2241 O O . GLU A 1 272 ? -4.479 -10.026 25.853 1.00 73.50 272 GLU A O 1
ATOM 2246 N N . VAL A 1 273 ? -4.599 -11.644 24.308 1.00 75.88 273 VAL A N 1
ATOM 2247 C CA . VAL A 1 273 ? -4.902 -10.730 23.180 1.00 75.88 273 VAL A CA 1
ATOM 2248 C C . VAL A 1 273 ? -6.154 -9.907 23.462 1.00 75.88 273 VAL A C 1
ATOM 2250 O O . VAL A 1 273 ? -6.186 -8.701 23.218 1.00 75.88 273 VAL A O 1
ATOM 2253 N N . PHE A 1 274 ? -7.192 -10.546 23.994 1.00 80.94 274 PHE A N 1
ATOM 2254 C CA . PHE A 1 274 ? -8.412 -9.851 24.377 1.00 80.94 274 PHE A CA 1
ATOM 2255 C C . PHE A 1 274 ? -8.149 -8.868 25.523 1.00 80.94 274 PHE A C 1
ATOM 2257 O O . PHE A 1 274 ? -8.520 -7.697 25.450 1.00 80.94 274 PHE A O 1
ATOM 2264 N N . SER A 1 275 ? -7.462 -9.328 26.568 1.00 78.06 275 SER A N 1
ATOM 2265 C CA . SER A 1 275 ? -7.186 -8.514 27.741 1.00 78.06 275 SER A CA 1
ATOM 2266 C C . SER A 1 275 ? -6.283 -7.327 27.402 1.00 78.06 275 SER A C 1
ATOM 2268 O O . SER A 1 275 ? -6.581 -6.222 27.832 1.00 78.06 275 SER A O 1
ATOM 2270 N N . ASP A 1 276 ? -5.227 -7.487 26.608 1.00 85.25 276 ASP A N 1
ATOM 2271 C CA . ASP A 1 276 ? -4.229 -6.457 26.296 1.00 85.25 276 ASP A CA 1
ATOM 2272 C C . ASP A 1 276 ? -4.787 -5.302 25.469 1.00 85.25 276 ASP A C 1
ATOM 2274 O O . ASP A 1 276 ? -4.324 -4.168 25.607 1.00 85.25 276 ASP A O 1
ATOM 2278 N N . ASN A 1 277 ? -5.831 -5.566 24.686 1.00 88.50 277 ASN A N 1
ATOM 2279 C CA . ASN A 1 277 ? -6.447 -4.581 23.803 1.00 88.50 277 ASN A CA 1
ATOM 2280 C C . ASN A 1 277 ? -7.640 -3.840 24.428 1.00 88.50 277 ASN A C 1
ATOM 2282 O O . ASN A 1 277 ? -8.231 -2.981 23.777 1.00 88.50 277 ASN A O 1
ATOM 2286 N N . LEU A 1 278 ? -7.969 -4.109 25.697 1.00 88.88 278 LEU A N 1
ATOM 2287 C CA . LEU A 1 278 ? -9.040 -3.430 26.431 1.00 88.88 278 LEU A CA 1
ATOM 2288 C C . LEU A 1 278 ? -8.520 -2.571 27.585 1.00 88.88 278 LEU A C 1
ATOM 2290 O O . LEU A 1 278 ? -7.423 -2.762 28.120 1.00 88.88 278 LEU A O 1
ATOM 2294 N N . SER A 1 279 ? -9.340 -1.606 27.996 1.00 93.06 279 SER A N 1
ATOM 2295 C CA . SER A 1 279 ? -9.009 -0.691 29.085 1.00 93.06 279 SER A CA 1
ATOM 2296 C C . SER A 1 279 ? -8.862 -1.430 30.430 1.00 93.06 279 SER A C 1
ATOM 2298 O O . SER A 1 279 ? -9.543 -2.430 30.685 1.00 93.06 279 SER A O 1
ATOM 2300 N N . PRO A 1 280 ? -8.064 -0.900 31.378 1.00 91.94 280 PRO A N 1
ATOM 2301 C CA . PRO A 1 280 ? -7.994 -1.441 32.738 1.00 91.94 280 PRO A CA 1
ATOM 2302 C C . PRO A 1 280 ? -9.348 -1.486 33.462 1.00 91.94 280 PRO A C 1
ATOM 2304 O O . PRO A 1 280 ? -9.558 -2.333 34.331 1.00 91.94 280 PRO A O 1
ATOM 2307 N N . ARG A 1 281 ? -10.280 -0.583 33.120 1.00 92.44 281 ARG A N 1
ATOM 2308 C CA . ARG A 1 281 ? -11.635 -0.571 33.687 1.00 92.44 281 ARG A CA 1
ATOM 2309 C C . ARG A 1 281 ? -12.400 -1.817 33.259 1.00 92.44 281 ARG A C 1
ATOM 2311 O O . ARG A 1 281 ? -12.977 -2.469 34.127 1.00 92.44 281 ARG A O 1
ATOM 2318 N N . ILE A 1 282 ? -12.383 -2.157 31.970 1.00 90.94 282 ILE A N 1
ATOM 2319 C CA . ILE A 1 282 ? -13.054 -3.359 31.467 1.00 90.94 282 ILE A CA 1
ATOM 2320 C C . ILE A 1 282 ? -12.398 -4.615 32.041 1.00 90.94 282 ILE A C 1
ATOM 2322 O O . ILE A 1 282 ? -13.111 -5.457 32.583 1.00 90.94 282 ILE A O 1
ATOM 2326 N N . LYS A 1 283 ? -11.060 -4.699 32.046 1.00 89.50 283 LYS A N 1
ATOM 2327 C CA . LYS A 1 283 ? -10.344 -5.822 32.686 1.00 89.50 283 LYS A CA 1
ATOM 2328 C C . LYS A 1 283 ? -10.786 -6.015 34.139 1.00 89.50 283 LYS A C 1
ATOM 2330 O O . LYS A 1 283 ? -11.203 -7.099 34.529 1.00 89.50 283 LYS A O 1
ATOM 2335 N N . SER A 1 284 ? -10.806 -4.933 34.921 1.00 90.06 284 SER A N 1
ATOM 2336 C CA . SER A 1 284 ? -11.213 -4.991 36.327 1.00 90.06 284 SER A CA 1
ATOM 2337 C C . SER A 1 284 ? -12.681 -5.387 36.522 1.00 90.06 284 SER A C 1
ATOM 2339 O O . SER A 1 284 ? -13.008 -5.995 37.540 1.00 90.06 284 SER A O 1
ATOM 2341 N N . LEU A 1 285 ? -13.578 -5.034 35.592 1.00 89.25 285 LEU A N 1
ATOM 2342 C CA . LEU A 1 285 ? -14.974 -5.484 35.627 1.00 89.25 285 LEU A CA 1
ATOM 2343 C C . LEU A 1 285 ? -15.071 -6.998 35.429 1.00 89.25 285 LEU A C 1
ATOM 2345 O O . LEU A 1 285 ? -15.809 -7.649 36.166 1.00 89.25 285 LEU A O 1
ATOM 2349 N N . LEU A 1 286 ? -14.311 -7.537 34.476 1.00 87.56 286 LEU A N 1
ATOM 2350 C CA . LEU A 1 286 ? -14.280 -8.966 34.170 1.00 87.56 286 LEU A CA 1
ATOM 2351 C C . LEU A 1 286 ? -13.684 -9.779 35.326 1.00 87.56 286 LEU A C 1
ATOM 2353 O O . LEU A 1 286 ? -14.302 -10.737 35.770 1.00 87.56 286 LEU A O 1
ATOM 2357 N N . GLU A 1 287 ? -12.558 -9.343 35.894 1.00 86.69 287 GLU A N 1
ATOM 2358 C CA . GLU A 1 287 ? -11.893 -10.021 37.023 1.00 86.69 287 GLU A CA 1
ATOM 2359 C C . GLU A 1 287 ? -12.736 -10.067 38.308 1.00 86.69 287 GLU A C 1
ATOM 2361 O O . GLU A 1 287 ? -12.594 -10.972 39.129 1.00 86.69 287 GLU A O 1
ATOM 2366 N N . LYS A 1 288 ? -13.582 -9.054 38.534 1.00 85.69 288 LYS A N 1
ATOM 2367 C CA . LYS A 1 288 ? -14.418 -8.949 39.744 1.00 85.69 288 LYS A CA 1
ATOM 2368 C C . LYS A 1 288 ? -15.716 -9.741 39.648 1.00 85.69 288 LYS A C 1
ATOM 2370 O O . LYS A 1 288 ? -16.424 -9.856 40.651 1.00 85.69 288 LYS A O 1
ATOM 2375 N N . SER A 1 289 ? -16.061 -10.209 38.457 1.00 83.44 289 SER A N 1
ATOM 2376 C CA . SER A 1 289 ? -17.298 -10.922 38.205 1.00 83.44 289 SER A CA 1
ATOM 2377 C C . SER A 1 289 ? -17.070 -12.424 38.291 1.00 83.44 289 SER A C 1
ATOM 2379 O O . SER A 1 289 ? -16.103 -12.947 37.758 1.00 83.44 289 SER A O 1
ATOM 2381 N N . ASN A 1 290 ? -17.997 -13.131 38.935 1.00 85.00 290 ASN A N 1
ATOM 2382 C CA . ASN A 1 290 ? -18.048 -14.595 38.871 1.00 85.00 290 ASN A CA 1
ATOM 2383 C C . ASN A 1 290 ? -18.890 -15.086 37.677 1.00 85.00 290 ASN A C 1
ATOM 2385 O O . ASN A 1 290 ? -19.188 -16.275 37.596 1.00 85.00 290 ASN A O 1
ATOM 2389 N N . LEU A 1 291 ? -19.366 -14.167 36.832 1.00 86.06 291 LEU A N 1
ATOM 2390 C CA . LEU A 1 291 ? -20.163 -14.468 35.646 1.00 86.06 291 LEU A CA 1
ATOM 2391 C C . LEU A 1 291 ? -19.257 -14.574 34.422 1.00 86.06 291 LEU A C 1
ATOM 2393 O O . LEU A 1 291 ? -18.187 -13.966 34.386 1.00 86.06 291 LEU A O 1
ATOM 2397 N N . GLU A 1 292 ? -19.746 -15.251 33.386 1.00 86.62 292 GLU A N 1
ATOM 2398 C CA . GLU A 1 292 ? -19.084 -15.257 32.082 1.00 86.62 292 GLU A CA 1
ATOM 2399 C C . GLU A 1 292 ? -18.881 -13.818 31.563 1.00 86.62 292 GLU A C 1
ATOM 2401 O O . GLU A 1 292 ? -19.730 -12.944 31.805 1.00 86.62 292 GLU A O 1
ATOM 2406 N N . PRO A 1 293 ? -17.789 -13.520 30.835 1.00 86.00 293 PRO A N 1
ATOM 2407 C CA . PRO A 1 293 ? -17.490 -12.164 30.376 1.00 86.00 293 PRO A CA 1
ATOM 2408 C C . PRO A 1 293 ? -18.616 -11.503 29.575 1.00 86.00 293 PRO A C 1
ATOM 2410 O O . PRO A 1 293 ? -18.935 -10.339 29.822 1.00 86.00 293 PRO A O 1
ATOM 2413 N N . VAL A 1 294 ? -19.299 -12.237 28.686 1.00 87.56 294 VAL A N 1
ATOM 2414 C CA . VAL A 1 294 ? -20.453 -11.702 27.934 1.00 87.56 294 VAL A CA 1
ATOM 2415 C C . VAL A 1 294 ? -21.585 -11.271 28.867 1.00 87.56 294 VAL A C 1
ATOM 2417 O O . VAL A 1 294 ? -22.184 -10.211 28.660 1.00 87.56 294 VAL A O 1
ATOM 2420 N N . GLU A 1 295 ? -21.891 -12.068 29.891 1.00 90.19 295 GLU A N 1
ATOM 2421 C CA . GLU A 1 295 ? -22.941 -11.762 30.868 1.00 90.19 295 GLU A CA 1
ATOM 2422 C C . GLU A 1 295 ? -22.534 -10.570 31.743 1.00 90.19 295 GLU A C 1
ATOM 2424 O O . GLU A 1 295 ? -23.314 -9.634 31.927 1.00 90.19 295 GLU A O 1
ATOM 2429 N N . THR A 1 296 ? -21.278 -10.547 32.193 1.00 89.00 296 THR A N 1
ATOM 2430 C CA . THR A 1 296 ? -20.683 -9.432 32.942 1.00 89.00 296 THR A CA 1
ATOM 2431 C C . THR A 1 296 ? -20.808 -8.114 32.179 1.00 89.00 296 THR A C 1
ATOM 2433 O O . THR A 1 296 ? -21.310 -7.126 32.720 1.00 89.00 296 THR A O 1
ATOM 2436 N N . LEU A 1 297 ? -20.400 -8.100 30.908 1.00 91.00 297 LEU A N 1
ATOM 2437 C CA . LEU A 1 297 ? -20.459 -6.915 30.052 1.00 91.00 297 LEU A CA 1
ATOM 2438 C C . LEU A 1 297 ? -21.905 -6.515 29.744 1.00 91.00 297 LEU A C 1
ATOM 2440 O O . LEU A 1 297 ? -22.229 -5.330 29.762 1.00 91.00 297 LEU A O 1
ATOM 2444 N N . THR A 1 298 ? -22.803 -7.479 29.528 1.00 92.00 298 THR A N 1
ATOM 2445 C CA . THR A 1 298 ? -24.233 -7.201 29.302 1.00 92.00 298 THR A CA 1
ATOM 2446 C C . THR A 1 298 ? -24.867 -6.522 30.516 1.00 92.00 298 THR A C 1
ATOM 2448 O O . THR A 1 298 ? -25.485 -5.466 30.368 1.00 92.00 298 THR A O 1
ATOM 2451 N N . ASN A 1 299 ? -24.631 -7.051 31.718 1.00 91.69 299 ASN A N 1
ATOM 2452 C CA . ASN A 1 299 ? -25.114 -6.459 32.965 1.00 91.69 299 ASN A CA 1
ATOM 2453 C C . ASN A 1 299 ? -24.531 -5.052 33.194 1.00 91.69 299 ASN A C 1
ATOM 2455 O O . ASN A 1 299 ? -25.241 -4.146 33.642 1.00 91.69 299 ASN A O 1
ATOM 2459 N N . ALA A 1 300 ? -23.253 -4.838 32.859 1.00 90.38 300 ALA A N 1
ATOM 2460 C CA . ALA A 1 300 ? -22.617 -3.524 32.942 1.00 90.38 300 ALA A CA 1
ATOM 2461 C C . ALA A 1 300 ? -23.270 -2.504 31.991 1.00 90.38 300 ALA A C 1
ATOM 2463 O O . ALA A 1 300 ? -23.592 -1.392 32.413 1.00 90.38 300 ALA A O 1
ATOM 2464 N N . ILE A 1 301 ? -23.541 -2.894 30.741 1.00 91.50 301 ILE A N 1
ATOM 2465 C CA . ILE A 1 301 ? -24.218 -2.049 29.744 1.00 91.50 301 ILE A CA 1
ATOM 2466 C C . ILE A 1 301 ? -25.617 -1.656 30.222 1.00 91.50 301 ILE A C 1
ATOM 2468 O O . ILE A 1 301 ? -25.988 -0.482 30.160 1.00 91.50 301 ILE A O 1
ATOM 2472 N N . GLU A 1 302 ? -26.407 -2.619 30.700 1.00 91.31 302 GLU A N 1
ATOM 2473 C CA . GLU A 1 302 ? -27.756 -2.357 31.213 1.00 91.31 302 GLU A CA 1
ATOM 2474 C C . GLU A 1 302 ? -27.731 -1.406 32.412 1.00 91.31 302 GLU A C 1
ATOM 2476 O O . GLU A 1 302 ? -28.516 -0.454 32.472 1.00 91.31 302 GLU A O 1
ATOM 2481 N N . SER A 1 303 ? -26.781 -1.608 33.328 1.00 89.25 303 SER A N 1
ATOM 2482 C CA . SER A 1 303 ? -26.565 -0.718 34.466 1.00 89.25 303 SER A CA 1
ATOM 2483 C C . SER A 1 303 ? -26.219 0.706 34.019 1.00 89.25 303 SER A C 1
ATOM 2485 O O . SER A 1 303 ? -26.816 1.668 34.503 1.00 89.25 303 SER A O 1
ATOM 2487 N N . GLU A 1 304 ? -25.307 0.886 33.064 1.00 90.00 304 GLU A N 1
ATOM 2488 C CA . GLU A 1 304 ? -24.907 2.220 32.597 1.00 90.00 304 GLU A CA 1
ATOM 2489 C C . GLU A 1 304 ? -26.007 2.950 31.823 1.00 90.00 304 GLU A C 1
ATOM 2491 O O . GLU A 1 304 ? -26.135 4.173 31.957 1.00 90.00 304 GLU A O 1
ATOM 2496 N N . LYS A 1 305 ? -26.846 2.208 31.091 1.00 87.75 305 LYS A N 1
ATOM 2497 C CA . LYS A 1 305 ? -28.065 2.735 30.460 1.00 87.75 305 LYS A CA 1
ATOM 2498 C C . LYS A 1 305 ? -29.081 3.194 31.511 1.00 87.75 305 LYS A C 1
ATOM 2500 O O . LYS A 1 305 ? -29.644 4.277 31.372 1.00 87.75 305 LYS A O 1
ATOM 2505 N N . LEU A 1 306 ? -29.281 2.422 32.584 1.00 85.25 306 LEU A N 1
ATOM 2506 C CA . LEU A 1 306 ? -30.202 2.773 33.674 1.00 85.25 306 LEU A CA 1
ATOM 2507 C C . LEU A 1 306 ? -29.766 4.041 34.430 1.00 85.25 306 LEU A C 1
ATOM 2509 O O . LEU A 1 306 ? -30.604 4.853 34.813 1.00 85.25 306 LEU A O 1
ATOM 2513 N N . HIS A 1 307 ? -28.458 4.222 34.629 1.00 80.56 307 HIS A N 1
ATOM 2514 C CA . HIS A 1 307 ? -27.891 5.347 35.381 1.00 80.56 307 HIS A CA 1
ATOM 2515 C C . HIS A 1 307 ? -27.538 6.567 34.509 1.00 80.56 307 HIS A C 1
ATOM 2517 O O . HIS A 1 307 ? -26.902 7.499 35.002 1.00 80.56 307 HIS A O 1
ATOM 2523 N N . GLY A 1 308 ? -27.929 6.575 33.227 1.00 67.75 308 GLY A N 1
ATOM 2524 C CA . GLY A 1 308 ? -27.743 7.710 32.315 1.00 67.75 308 GLY A CA 1
ATOM 2525 C C . GLY A 1 308 ? -26.284 8.035 31.976 1.00 67.75 308 GLY A C 1
ATOM 2526 O O . GLY A 1 308 ? -25.988 9.167 31.599 1.00 67.75 308 GLY A O 1
ATOM 2527 N N . LYS A 1 309 ? -25.366 7.073 32.142 1.00 66.00 309 LYS A N 1
ATOM 2528 C CA . LYS A 1 309 ? -23.934 7.240 31.834 1.00 66.00 309 LYS A CA 1
ATOM 2529 C C . LYS A 1 309 ? -23.610 6.957 30.368 1.00 66.00 309 LYS A C 1
ATOM 2531 O O . LYS A 1 309 ? -22.705 7.574 29.821 1.00 66.00 309 LYS A O 1
ATOM 2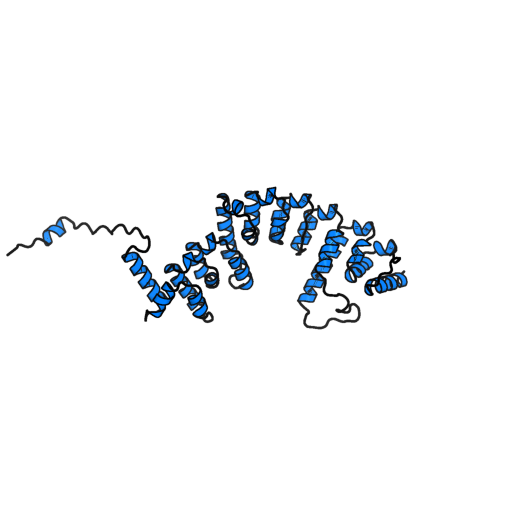536 N N . LEU A 1 310 ? -24.378 6.077 29.729 1.00 55.16 310 LEU A N 1
ATOM 2537 C CA . LEU A 1 310 ? -24.412 5.937 28.277 1.00 55.16 310 LEU A CA 1
ATOM 2538 C C . LEU A 1 310 ? -25.490 6.884 27.758 1.00 55.16 310 LEU A C 1
ATOM 2540 O O . LEU A 1 310 ? -26.617 6.842 28.252 1.00 55.16 310 LEU A O 1
ATOM 2544 N N . GLY A 1 311 ? -25.146 7.750 26.805 1.00 43.25 311 GLY A N 1
ATOM 2545 C CA . GLY A 1 311 ? -26.037 8.751 26.215 1.00 43.25 311 GLY A CA 1
ATOM 2546 C C . GLY A 1 311 ? -27.207 8.132 25.450 1.00 43.25 311 GLY A C 1
ATOM 2547 O O . GLY A 1 311 ? -27.283 8.228 24.233 1.00 43.25 311 GLY A O 1
ATOM 2548 N N . VAL A 1 312 ? -28.147 7.513 26.159 1.00 38.22 312 VAL A N 1
ATOM 2549 C CA . VAL A 1 312 ? -29.457 7.142 25.646 1.00 38.22 312 VAL A CA 1
ATOM 2550 C C . VAL A 1 312 ? -30.426 8.133 26.255 1.00 38.22 312 VAL A C 1
ATOM 2552 O O . VAL A 1 312 ? -30.682 8.126 27.459 1.00 38.22 312 VAL A O 1
ATOM 2555 N N . ASN A 1 313 ? -30.966 9.010 25.414 1.00 37.59 313 ASN A N 1
ATOM 2556 C CA . ASN A 1 313 ? -32.084 9.867 25.768 1.00 37.59 313 ASN A CA 1
ATOM 2557 C C . ASN A 1 313 ? -33.328 8.979 25.941 1.00 37.59 313 ASN A C 1
ATOM 2559 O O . ASN A 1 313 ? -34.194 8.898 25.069 1.00 37.59 313 ASN A O 1
ATOM 2563 N N . LEU A 1 314 ? -33.391 8.246 27.053 1.00 38.53 314 LEU A N 1
ATOM 2564 C CA . LEU A 1 314 ? -34.602 7.586 27.498 1.00 38.53 314 LEU A CA 1
ATOM 2565 C C . LEU A 1 314 ? -35.533 8.701 27.962 1.00 38.53 314 LEU A C 1
ATOM 2567 O O . LEU A 1 314 ? -35.547 9.077 29.134 1.00 38.53 314 LEU A O 1
ATOM 2571 N N . LYS A 1 315 ? -36.342 9.230 27.033 1.00 37.09 315 LYS A N 1
ATOM 2572 C CA . LYS A 1 315 ? -37.608 9.837 27.441 1.00 37.09 315 LYS A CA 1
ATOM 2573 C C . LYS A 1 315 ? -38.274 8.822 28.374 1.00 37.09 315 LYS A C 1
ATOM 2575 O O . LYS A 1 315 ? -38.406 7.661 27.968 1.00 37.09 315 LYS A O 1
ATOM 2580 N N . PRO A 1 316 ? -38.637 9.206 29.608 1.00 34.03 316 PRO A N 1
ATOM 2581 C CA . PRO A 1 316 ? -39.299 8.285 30.512 1.00 34.03 316 PRO A CA 1
ATOM 2582 C C . PRO A 1 316 ? -40.514 7.727 29.776 1.00 34.03 316 PRO A C 1
ATOM 2584 O O . PRO A 1 316 ? -41.296 8.496 29.212 1.00 34.03 316 PRO A O 1
ATOM 2587 N N . LYS A 1 317 ? -40.620 6.393 29.705 1.00 42.34 317 LYS A N 1
ATOM 2588 C CA . LYS A 1 317 ? -41.825 5.730 29.200 1.00 42.34 317 LYS A CA 1
ATOM 2589 C C . LYS A 1 317 ? -42.998 6.373 29.927 1.00 42.34 317 LYS A C 1
ATOM 2591 O O . LYS A 1 317 ? -43.038 6.315 31.154 1.00 42.34 317 LYS A O 1
ATOM 2596 N N . ASP A 1 318 ? -43.891 7.007 29.169 1.00 41.56 318 ASP A N 1
ATOM 2597 C CA . ASP A 1 318 ? -45.133 7.546 29.699 1.00 41.56 318 ASP A CA 1
ATOM 2598 C C . ASP A 1 318 ? -45.773 6.465 30.575 1.00 41.56 318 ASP A C 1
ATOM 2600 O O . ASP A 1 318 ? -46.097 5.374 30.092 1.00 41.56 318 ASP A O 1
ATOM 2604 N N . GLU A 1 319 ? -45.914 6.749 31.873 1.00 41.41 319 GLU A N 1
ATOM 2605 C CA . GLU A 1 319 ? -46.735 5.925 32.750 1.00 41.41 319 GLU A CA 1
ATOM 2606 C C . GLU A 1 319 ? -48.085 5.714 32.054 1.00 41.41 319 GLU A C 1
ATOM 2608 O O . GLU A 1 319 ? -48.667 6.683 31.541 1.00 41.41 319 GLU A O 1
ATOM 2613 N N . PRO A 1 320 ? -48.611 4.477 31.994 1.00 41.97 320 PRO A N 1
ATOM 2614 C CA . PRO A 1 320 ? -49.891 4.242 31.356 1.00 41.97 320 PRO A CA 1
ATOM 2615 C C . PRO A 1 320 ? -50.935 5.106 32.063 1.00 41.97 320 PRO A C 1
ATOM 2617 O O . PRO A 1 320 ? -51.254 4.891 33.234 1.00 41.97 320 PRO A O 1
ATOM 2620 N N . LYS A 1 321 ? -51.455 6.120 31.356 1.00 48.47 321 LYS A N 1
ATOM 2621 C CA . LYS A 1 321 ? -52.502 7.007 31.869 1.00 48.47 321 LYS A CA 1
ATOM 2622 C C . LYS A 1 321 ? -53.694 6.144 32.266 1.00 48.47 321 LYS A C 1
ATOM 2624 O O . LYS A 1 321 ? -54.459 5.700 31.411 1.00 48.47 321 LYS A O 1
ATOM 2629 N N . LEU A 1 322 ? -53.845 5.920 33.571 1.00 52.41 322 LEU A N 1
ATOM 2630 C CA . LEU A 1 322 ? -54.981 5.207 34.139 1.00 52.41 322 LEU A CA 1
ATOM 2631 C C . LEU A 1 322 ? -56.266 5.859 33.635 1.00 52.41 322 LEU A C 1
ATOM 2633 O O . LEU A 1 322 ? -56.482 7.066 33.798 1.00 52.41 322 LEU A O 1
ATOM 2637 N N . THR A 1 323 ? -57.124 5.049 33.024 1.00 59.97 323 THR A N 1
ATOM 2638 C CA . THR A 1 323 ? -58.428 5.505 32.546 1.00 59.97 323 THR A CA 1
ATOM 2639 C C . THR A 1 323 ? -59.259 6.031 33.727 1.00 59.97 323 THR A C 1
ATOM 2641 O O . THR A 1 323 ? -59.083 5.577 34.864 1.00 59.97 323 THR A O 1
ATOM 2644 N N . PRO A 1 324 ? -60.225 6.943 33.505 1.00 53.72 324 PRO A N 1
ATOM 2645 C CA . PRO A 1 324 ? -61.104 7.445 34.568 1.00 53.72 324 PRO A CA 1
ATOM 2646 C C . PRO A 1 324 ? -61.809 6.335 35.371 1.00 53.72 324 PRO A C 1
ATOM 2648 O O . PRO A 1 324 ? -62.170 6.529 36.530 1.00 53.72 324 PRO A O 1
ATOM 2651 N N . ARG A 1 325 ? -61.967 5.148 34.768 1.00 50.03 325 ARG A N 1
ATOM 2652 C CA . ARG A 1 325 ? -62.509 3.941 35.403 1.00 50.03 325 ARG A CA 1
ATOM 2653 C C . ARG A 1 325 ? -61.565 3.330 36.443 1.00 50.03 325 ARG A C 1
ATOM 2655 O O . ARG A 1 325 ? -62.040 2.893 37.484 1.00 50.03 325 ARG A O 1
ATOM 2662 N N . GLN A 1 326 ? -60.256 3.344 36.196 1.00 54.50 326 GLN A N 1
ATOM 2663 C CA . GLN A 1 326 ? -59.249 2.784 37.104 1.00 54.50 326 GLN A CA 1
ATOM 2664 C C . GLN A 1 326 ? -58.978 3.700 38.308 1.00 54.50 326 GLN A C 1
ATOM 2666 O O . GLN A 1 326 ? -58.733 3.206 39.404 1.00 54.50 326 GLN A O 1
ATOM 2671 N N . ARG A 1 327 ? -59.136 5.026 38.159 1.00 58.28 327 ARG A N 1
ATOM 2672 C CA . ARG A 1 327 ? -59.036 5.975 39.289 1.00 58.28 327 ARG A CA 1
ATOM 2673 C C . ARG A 1 327 ? -60.150 5.807 40.331 1.00 58.28 327 ARG A C 1
ATOM 2675 O O . ARG A 1 327 ? -59.925 6.089 41.499 1.00 58.28 327 ARG A O 1
ATOM 2682 N N . LYS A 1 328 ? -61.336 5.327 39.933 1.00 55.09 328 LYS A N 1
ATOM 2683 C CA . LYS A 1 328 ? -62.471 5.097 40.849 1.00 55.09 328 LYS A CA 1
ATOM 2684 C C . LYS A 1 328 ? -62.369 3.810 41.678 1.00 55.09 328 LYS A C 1
ATOM 2686 O O . LYS A 1 328 ? -63.143 3.664 42.614 1.00 55.09 328 LYS A O 1
ATOM 2691 N N . GLN A 1 329 ? -61.460 2.888 41.349 1.00 55.38 329 GLN A N 1
ATOM 2692 C CA . GLN A 1 329 ? -61.277 1.644 42.114 1.00 55.38 329 GLN A CA 1
ATOM 2693 C C . GLN A 1 329 ? -60.246 1.768 43.245 1.00 55.38 329 GLN A C 1
ATOM 2695 O O . GLN A 1 329 ? -60.226 0.917 44.126 1.00 55.38 329 GLN A O 1
ATOM 2700 N N . GLN A 1 330 ? -59.422 2.821 43.253 1.00 53.66 330 GLN A N 1
ATOM 2701 C CA . GLN A 1 330 ? -58.419 3.047 44.305 1.00 53.66 330 GLN A CA 1
ATOM 2702 C C . GLN A 1 330 ? -58.910 3.935 45.458 1.00 53.66 330 GLN A C 1
ATOM 2704 O O . GLN A 1 330 ? -58.253 4.010 46.490 1.00 53.66 330 GLN A O 1
ATOM 2709 N N . SER A 1 331 ? -60.076 4.571 45.331 1.00 54.94 331 SER A N 1
ATOM 2710 C CA . SER A 1 331 ? -60.721 5.322 46.412 1.00 54.94 331 SER A CA 1
ATOM 2711 C C . SER A 1 331 ? -61.810 4.483 47.093 1.00 54.94 331 SER A C 1
ATOM 2713 O O . SER A 1 331 ? -63.005 4.710 46.912 1.00 54.94 331 SER A O 1
ATOM 2715 N N . GLY A 1 332 ? -61.387 3.486 47.876 1.00 52.22 332 GLY A N 1
ATOM 2716 C CA . GLY A 1 332 ? -62.241 2.859 48.894 1.00 52.22 332 GLY A CA 1
ATOM 2717 C C . GLY A 1 332 ? -62.459 3.803 50.090 1.00 52.22 332 GLY A C 1
ATOM 2718 O O . GLY A 1 332 ? -61.648 4.711 50.290 1.00 52.22 332 GLY A O 1
ATOM 2719 N N . PRO A 1 333 ? -63.543 3.645 50.875 1.00 48.00 333 PRO A N 1
ATOM 2720 C CA . PRO A 1 333 ? -63.856 4.571 51.952 1.00 48.00 333 PRO A CA 1
ATOM 2721 C C . PRO A 1 333 ? -62.859 4.413 53.099 1.00 48.00 333 PRO A C 1
ATOM 2723 O O . PRO A 1 333 ? -62.578 3.302 53.544 1.00 48.00 333 PRO A O 1
ATOM 2726 N N . VAL A 1 334 ? -62.358 5.548 53.579 1.00 50.34 334 VAL A N 1
ATOM 2727 C CA . VAL A 1 334 ? -61.677 5.650 54.868 1.00 50.34 334 VAL A CA 1
ATOM 2728 C C . VAL A 1 334 ? -62.720 5.334 55.944 1.00 50.34 334 VAL A C 1
ATOM 2730 O O . VAL A 1 334 ? -63.694 6.077 56.079 1.00 50.34 334 VAL A O 1
ATOM 2733 N N . LEU A 1 335 ? -62.545 4.208 56.637 1.00 42.28 335 LEU A N 1
ATOM 2734 C CA . LEU A 1 335 ? -63.208 3.887 57.903 1.00 42.28 335 LEU A CA 1
ATOM 2735 C C . LEU A 1 335 ? -62.242 4.154 59.052 1.00 42.28 335 LEU A C 1
ATOM 2737 O O . LEU A 1 335 ? -61.055 3.784 58.898 1.00 42.28 335 LEU A O 1
#

Fo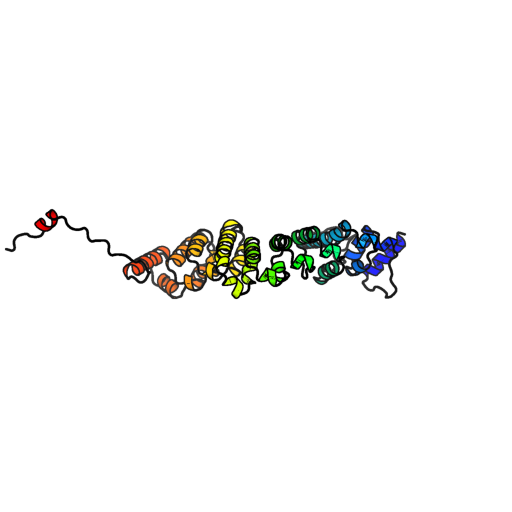ldseek 3Di:
DVVLLVVLLVCLLVVVNDPPDADDLVQLADLVSLLSSCQLPVVSLLRHHPNLLPDLVSLLCSLLVVLVVVVVVVVPPDDDDDCPPPHPVSRDDPDPVNLVSSLVSHDLVQLLDLVNVLVSLQSVRDDPEGRPNQLADLVSLLSSCLRPVVCLVNHPPVLLQPLVSQLSSCLSPVLNVLVRDPVSCPDPSCVVSLVSLLVCLQPVDDLVPVVVNVVSLVSRDLCQLADPVSLLVVLLPHLSSLVSRDPNCQAPLSSLLSSVVSVVVPPPDDVCSSLVSHDPVLVVQCVVDPDDSNVSSVVVVVVCVVVCVPPDPPPDDPDPPDDPVRVVVPDDDDD

Radius of gyration: 32.36 Å; chains: 1; bounding box: 104×49×93 Å